Protein AF-A0A354UAR1-F1 (afdb_monomer)

Mean predicted aligned error: 8.11 Å

pLDDT: mean 83.31, std 15.24, range [33.94, 97.12]

Secondary structure (DSSP, 8-state):
-HHHHHHHHHTT-S-HHHHHHHHHHHH-TTS-HHHHHHHHHHHHHHH-TT--SHHHHHHHHHHH-EEE---GGG--GGGTSHHHHHHH-EEEHHHHHHHHHHHHHHTT---EEEEETTEEEEEETTEEEETTTTTEEEE-S-TTPPBPPHHHHHHHHHHHHHHHHHHTT-HHHHHHHHHHHTTT-S--TTSPTTTT--------

Foldseek 3Di:
DLLVLLVCLVVVVDDLVRLLLVLLCLVVVVDDSVVLVVLLVVLLVVLPPPPPDLVSLLLSLLVQAQEDCDDLLPDACLQQRSSSCSVVRYHYQLNSQSSSQVSCVVNVRHWFWFADPNGIWTDDPQWTFGSNVSRDTDGNPDPPTDTDDSSNSSLVSLVSQCSNCVSVVPLSSVLSSVCSNCSVPPAPCVRDPPSRDDPPDDDD

Solvent-accessible surface area (backbone atoms only — not comparable to full-atom values): 11598 Å² total; per-residue (Å²): 106,62,68,59,48,18,56,30,57,78,65,67,72,55,54,61,67,60,45,49,55,54,54,29,44,65,74,44,67,89,60,51,74,64,59,49,50,50,52,51,51,50,53,57,58,69,63,46,90,74,44,80,45,72,68,50,39,47,53,55,47,54,77,55,37,52,46,39,84,68,57,83,91,79,54,54,52,55,34,64,26,56,59,46,24,72,72,73,19,36,27,29,28,55,49,48,39,51,53,49,26,56,53,18,51,75,62,76,46,69,45,43,42,31,72,55,99,90,41,40,23,32,38,48,97,61,33,30,30,30,49,74,59,75,49,41,80,42,76,55,91,54,94,80,63,65,69,60,47,63,61,58,51,51,50,48,53,51,52,51,47,33,49,30,20,58,78,64,71,34,63,70,41,34,52,53,46,48,41,27,78,50,58,66,61,89,64,58,63,83,42,64,85,83,72,23,68,80,90,79,84,83,90,130

Radius of gyration: 18.48 Å; Cα contacts (8 Å, |Δi|>4): 263; chains: 1; bounding box: 43×32×67 Å

Nearest PDB structures (foldseek):
  3u88-assembly1_A  TM=5.662E-01  e=1.567E-01  Homo sapiens
  3u84-assembly3_B-2  TM=6.189E-01  e=3.117E-01  Homo sapiens
  8ig0-assembly1_B  TM=5.781E-01  e=3.985E-01  Homo sapiens
  3kd4-assembly1_A  TM=4.290E-01  e=3.117E-01  Parabacteroides distasonis ATCC 8503

Structure (mmCIF, N/CA/C/O backbone):
data_AF-A0A354UAR1-F1
#
_entry.id   AF-A0A354UAR1-F1
#
loop_
_atom_site.group_PDB
_atom_site.id
_atom_site.type_symbol
_atom_site.label_atom_id
_atom_site.label_alt_id
_atom_site.label_comp_id
_atom_site.label_asym_id
_atom_site.label_entity_id
_atom_site.label_seq_id
_atom_site.pdbx_PDB_ins_code
_atom_site.Cartn_x
_atom_site.Cartn_y
_atom_site.Cartn_z
_atom_site.occupancy
_atom_site.B_iso_or_equiv
_atom_site.auth_seq_id
_atom_site.auth_comp_id
_atom_site.auth_asym_id
_atom_site.auth_atom_id
_atom_site.pdbx_PDB_model_num
ATOM 1 N N . ASN A 1 1 ? 16.580 -7.395 -10.015 1.00 59.06 1 ASN A N 1
ATOM 2 C CA . ASN A 1 1 ? 15.363 -6.633 -9.664 1.00 59.06 1 ASN A CA 1
ATOM 3 C C . ASN A 1 1 ? 14.063 -7.276 -10.146 1.00 59.06 1 ASN A C 1
ATOM 5 O O . ASN A 1 1 ? 13.565 -8.100 -9.401 1.00 59.06 1 ASN A O 1
ATOM 9 N N . ARG A 1 2 ? 13.540 -7.041 -11.363 1.00 62.34 2 ARG A N 1
ATOM 10 C CA . ARG A 1 2 ? 12.220 -7.580 -11.819 1.00 62.34 2 ARG A CA 1
ATOM 11 C C . ARG A 1 2 ? 12.047 -9.106 -11.693 1.00 62.34 2 ARG A C 1
ATOM 13 O O . ARG A 1 2 ? 11.059 -9.573 -11.149 1.00 62.34 2 ARG A O 1
ATOM 20 N N . ARG A 1 3 ? 13.049 -9.881 -12.128 1.00 56.06 3 ARG A N 1
ATOM 21 C CA . ARG A 1 3 ? 13.058 -11.355 -12.023 1.00 56.06 3 ARG A CA 1
ATOM 22 C C . ARG A 1 3 ? 13.028 -11.853 -10.573 1.00 56.06 3 ARG A C 1
ATOM 24 O O . ARG A 1 3 ? 12.296 -12.776 -10.261 1.00 56.06 3 ARG A O 1
ATOM 31 N N . GLN A 1 4 ? 13.797 -11.208 -9.699 1.00 59.88 4 GLN A N 1
ATOM 32 C CA . GLN A 1 4 ? 13.846 -11.542 -8.274 1.00 59.88 4 GLN A CA 1
ATOM 33 C C . GLN A 1 4 ? 12.555 -11.143 -7.550 1.00 59.88 4 GLN A C 1
ATOM 35 O O . GLN A 1 4 ? 12.215 -11.776 -6.564 1.00 59.88 4 GLN A O 1
ATOM 40 N N . LEU A 1 5 ? 11.846 -10.103 -8.011 1.00 65.69 5 LEU A N 1
ATOM 41 C CA . LEU A 1 5 ? 10.525 -9.752 -7.486 1.00 65.69 5 LEU A CA 1
ATOM 42 C C . LEU A 1 5 ? 9.479 -10.791 -7.908 1.00 65.69 5 LEU A C 1
ATOM 44 O O . LEU A 1 5 ? 8.791 -11.303 -7.039 1.00 65.69 5 LEU A O 1
ATOM 48 N N . GLY A 1 6 ? 9.419 -11.161 -9.193 1.00 60.19 6 GLY A N 1
ATOM 49 C CA . GLY A 1 6 ? 8.506 -12.209 -9.667 1.00 60.19 6 GLY A CA 1
ATOM 50 C C . GLY A 1 6 ? 8.731 -13.554 -8.966 1.00 60.19 6 GLY A C 1
ATOM 51 O O . GLY A 1 6 ? 7.791 -14.144 -8.450 1.00 60.19 6 GLY A O 1
ATOM 52 N N . GLU A 1 7 ? 9.986 -14.004 -8.857 1.00 61.78 7 GLU A N 1
ATOM 53 C CA . GLU A 1 7 ? 10.326 -15.251 -8.152 1.00 61.78 7 GLU A CA 1
ATOM 54 C C . GLU A 1 7 ? 10.006 -15.181 -6.643 1.00 61.78 7 GLU A C 1
ATOM 56 O O . GLU A 1 7 ? 9.579 -16.175 -6.063 1.00 61.78 7 GLU A O 1
ATOM 61 N N . ALA A 1 8 ? 10.184 -14.023 -5.997 1.00 63.50 8 ALA A N 1
ATOM 62 C CA . ALA A 1 8 ? 9.915 -13.869 -4.566 1.00 63.50 8 ALA A CA 1
ATOM 63 C C . ALA A 1 8 ? 8.423 -13.655 -4.238 1.00 63.50 8 ALA A C 1
ATOM 65 O O . ALA A 1 8 ? 8.002 -13.983 -3.128 1.00 63.50 8 ALA A O 1
ATOM 66 N N . LEU A 1 9 ? 7.628 -13.160 -5.197 1.00 64.06 9 LEU A N 1
ATOM 67 C CA . LEU A 1 9 ? 6.164 -13.145 -5.124 1.00 64.06 9 LEU A CA 1
ATOM 68 C C . LEU A 1 9 ? 5.601 -14.575 -5.186 1.00 64.06 9 LEU A C 1
ATOM 70 O O . LEU A 1 9 ? 4.836 -14.935 -4.299 1.00 64.06 9 LEU A O 1
ATOM 74 N N . GLU A 1 10 ? 6.048 -15.423 -6.130 1.00 63.19 10 GLU A N 1
ATOM 75 C CA . GLU A 1 10 ? 5.603 -16.836 -6.203 1.00 63.19 10 GLU A CA 1
ATOM 76 C C . GLU A 1 10 ? 5.984 -17.647 -4.957 1.00 63.19 10 GLU A C 1
ATOM 78 O O . GLU A 1 10 ? 5.273 -18.570 -4.566 1.00 63.19 10 GLU A O 1
ATOM 83 N N . ARG A 1 11 ? 7.136 -17.349 -4.347 1.00 64.31 11 ARG A N 1
ATOM 84 C CA . ARG A 1 11 ? 7.647 -18.108 -3.194 1.00 64.31 11 ARG A CA 1
ATOM 85 C C . ARG A 1 11 ? 7.143 -17.601 -1.846 1.00 64.31 11 ARG A C 1
ATOM 87 O O . ARG A 1 11 ? 7.483 -18.194 -0.826 1.00 64.31 11 ARG A O 1
ATOM 94 N N . ASN A 1 12 ? 6.347 -16.530 -1.833 1.00 63.09 12 ASN A N 1
ATOM 95 C CA . ASN A 1 12 ? 5.840 -15.893 -0.615 1.00 63.09 12 ASN A CA 1
ATOM 96 C C . ASN A 1 12 ? 6.968 -15.476 0.360 1.00 63.09 12 ASN A C 1
ATOM 98 O O . ASN A 1 12 ? 6.825 -15.510 1.581 1.00 63.09 12 ASN A O 1
ATOM 102 N N . GLU A 1 13 ? 8.127 -15.106 -0.193 1.00 73.31 13 GLU A N 1
ATOM 103 C CA . GLU A 1 13 ? 9.350 -14.796 0.565 1.00 73.31 13 GLU A CA 1
ATOM 104 C C . GLU A 1 13 ? 9.443 -13.309 0.953 1.00 73.31 13 GLU A C 1
ATOM 106 O O . GLU A 1 13 ? 10.358 -12.901 1.670 1.00 73.31 13 GLU A O 1
ATOM 111 N N . LEU A 1 14 ? 8.514 -12.476 0.473 1.00 78.38 14 LEU A N 1
ATOM 112 C CA . LEU A 1 14 ? 8.522 -11.033 0.700 1.00 78.38 14 LEU A CA 1
ATOM 113 C C . LEU A 1 14 ? 7.584 -10.636 1.835 1.00 78.38 14 LEU A C 1
ATOM 115 O O . LEU A 1 14 ? 6.415 -11.017 1.870 1.00 78.38 14 LEU A O 1
ATOM 119 N N . SER A 1 15 ? 8.080 -9.774 2.724 1.00 89.75 15 SER A N 1
ATOM 120 C CA . SER A 1 15 ? 7.194 -9.014 3.600 1.00 89.75 15 SER A CA 1
ATOM 121 C C . SER A 1 15 ? 6.336 -8.064 2.764 1.00 89.75 15 SER A C 1
ATOM 123 O O . SER A 1 15 ? 6.759 -7.596 1.702 1.00 89.75 15 SER A O 1
ATOM 125 N N . LEU A 1 16 ? 5.141 -7.743 3.264 1.00 93.00 16 LEU A N 1
ATOM 126 C CA . LEU A 1 16 ? 4.211 -6.848 2.576 1.00 93.00 16 LEU A CA 1
ATOM 127 C C . LEU A 1 16 ? 4.877 -5.506 2.228 1.00 93.00 16 LEU A C 1
ATOM 129 O O . LEU A 1 16 ? 4.815 -5.079 1.080 1.00 93.00 16 LEU A O 1
ATOM 133 N N . LEU A 1 17 ? 5.597 -4.887 3.172 1.00 94.62 17 LEU A N 1
ATOM 134 C CA . LEU A 1 17 ? 6.309 -3.627 2.928 1.00 94.62 17 LEU A CA 1
ATOM 135 C C . LEU A 1 17 ? 7.369 -3.752 1.824 1.00 94.62 17 LEU A C 1
ATOM 137 O O . LEU A 1 17 ? 7.412 -2.918 0.926 1.00 94.62 17 LEU A O 1
ATOM 141 N N . GLU A 1 18 ? 8.215 -4.785 1.862 1.00 92.94 18 GLU A N 1
ATOM 142 C CA . GLU A 1 18 ? 9.260 -4.964 0.846 1.00 92.94 18 GLU A CA 1
ATOM 143 C C . GLU A 1 18 ? 8.655 -5.223 -0.543 1.00 92.94 18 GLU A C 1
ATOM 145 O O . GLU A 1 18 ? 9.166 -4.712 -1.539 1.00 92.94 18 GLU A O 1
ATOM 150 N N . GLY A 1 19 ? 7.547 -5.966 -0.620 1.00 92.00 19 GLY A N 1
ATOM 151 C CA . GLY A 1 19 ? 6.808 -6.160 -1.866 1.00 92.00 19 GLY A CA 1
ATOM 152 C C . GLY A 1 19 ? 6.275 -4.843 -2.439 1.00 92.00 19 GLY A C 1
ATOM 153 O O . GLY A 1 19 ? 6.510 -4.553 -3.611 1.00 92.00 19 GLY A O 1
ATOM 154 N N . ILE A 1 20 ? 5.643 -4.009 -1.607 1.00 94.88 20 ILE A N 1
ATOM 155 C CA . ILE A 1 20 ? 5.127 -2.691 -2.012 1.00 94.88 20 ILE A CA 1
ATOM 156 C C . ILE A 1 20 ? 6.256 -1.760 -2.473 1.00 94.88 20 ILE A C 1
ATOM 158 O O . ILE A 1 20 ? 6.140 -1.140 -3.530 1.00 94.88 20 ILE A O 1
ATOM 162 N N . LEU A 1 21 ? 7.376 -1.703 -1.741 1.00 93.94 21 LEU A N 1
ATOM 163 C CA . LEU A 1 21 ? 8.548 -0.911 -2.133 1.00 93.94 21 LEU A CA 1
ATOM 164 C C . LEU A 1 21 ? 9.082 -1.338 -3.503 1.00 93.94 21 LEU A C 1
ATOM 166 O O . LEU A 1 21 ? 9.406 -0.503 -4.340 1.00 93.94 21 LEU A O 1
ATOM 170 N N . ARG A 1 22 ? 9.167 -2.644 -3.768 1.00 91.12 22 ARG A N 1
ATOM 171 C CA . ARG A 1 22 ? 9.642 -3.135 -5.066 1.00 91.12 22 ARG A CA 1
ATOM 172 C C . ARG A 1 22 ? 8.664 -2.848 -6.198 1.00 91.12 22 ARG A C 1
ATOM 174 O O . ARG A 1 22 ? 9.123 -2.571 -7.301 1.00 91.12 22 ARG A O 1
ATOM 181 N N . LEU A 1 23 ? 7.357 -2.914 -5.939 1.00 92.44 23 LEU A N 1
ATOM 182 C CA . LEU A 1 23 ? 6.325 -2.564 -6.919 1.00 92.44 23 LEU A CA 1
ATOM 183 C C . LEU A 1 23 ? 6.365 -1.070 -7.266 1.00 92.44 23 LEU A C 1
ATOM 185 O O . LEU A 1 23 ? 6.314 -0.739 -8.447 1.00 92.44 23 LEU A O 1
ATOM 189 N N . HIS A 1 24 ? 6.574 -0.191 -6.278 1.00 93.88 24 HIS A N 1
ATOM 190 C CA . HIS A 1 24 ? 6.821 1.243 -6.500 1.00 93.88 24 HIS A CA 1
ATOM 191 C C . HIS A 1 24 ? 7.976 1.467 -7.481 1.00 93.88 24 HIS A C 1
ATOM 193 O O . HIS A 1 24 ? 7.826 2.169 -8.476 1.00 93.88 24 HIS A O 1
ATOM 199 N N . LEU A 1 25 ? 9.103 0.786 -7.264 1.00 91.56 25 LEU A N 1
ATOM 200 C CA . LEU A 1 25 ? 10.304 0.912 -8.099 1.00 91.56 25 LEU A CA 1
ATOM 201 C C . LEU A 1 25 ? 10.163 0.310 -9.509 1.00 91.56 25 LEU A C 1
ATOM 203 O O . LEU A 1 25 ? 11.047 0.501 -10.344 1.00 91.56 25 LEU A O 1
ATOM 207 N N . LEU A 1 26 ? 9.092 -0.443 -9.797 1.00 88.69 26 LEU A N 1
ATOM 208 C CA . LEU A 1 26 ? 8.779 -0.837 -11.177 1.00 88.69 26 LEU A CA 1
ATOM 209 C C . LEU A 1 26 ? 8.162 0.315 -11.977 1.00 88.69 26 LEU A C 1
ATOM 211 O O . LEU A 1 26 ? 8.287 0.313 -13.203 1.00 88.69 26 LEU A O 1
ATOM 215 N N . TRP A 1 27 ? 7.493 1.251 -11.297 1.00 90.06 27 TRP A N 1
ATOM 216 C CA . TRP A 1 27 ? 6.849 2.414 -11.902 1.00 90.06 27 TRP A CA 1
ATOM 217 C C . TRP A 1 27 ? 7.736 3.663 -11.839 1.00 90.06 27 TRP A C 1
ATOM 219 O O . TRP A 1 27 ? 7.915 4.337 -12.847 1.00 90.06 27 TRP A O 1
ATOM 229 N N . PHE A 1 28 ? 8.336 3.944 -10.682 1.00 88.00 28 PHE A N 1
ATOM 230 C CA . PHE A 1 28 ? 9.265 5.056 -10.470 1.00 88.00 28 PHE A CA 1
ATOM 231 C C . PHE A 1 28 ? 10.699 4.531 -10.408 1.00 88.00 28 PHE A C 1
ATOM 233 O O . PHE A 1 28 ? 11.259 4.282 -9.344 1.00 88.00 28 PHE A O 1
ATOM 240 N N . ASP A 1 29 ? 11.296 4.311 -11.578 1.00 82.31 29 ASP A N 1
ATOM 241 C CA . ASP A 1 29 ? 12.611 3.672 -11.706 1.00 82.31 29 ASP A CA 1
ATOM 242 C C . ASP A 1 29 ? 13.810 4.606 -11.472 1.00 82.31 29 ASP A C 1
ATOM 244 O O . ASP A 1 29 ? 14.949 4.134 -11.419 1.00 82.31 29 ASP A O 1
ATOM 248 N N . ASN A 1 30 ? 13.554 5.906 -11.308 1.00 87.62 30 ASN A N 1
ATOM 249 C CA . ASN A 1 30 ? 14.544 6.888 -10.862 1.00 87.62 30 ASN A CA 1
ATOM 250 C C . ASN A 1 30 ? 14.679 6.943 -9.334 1.00 87.62 30 ASN A C 1
ATOM 252 O O . ASN A 1 30 ? 15.700 7.425 -8.847 1.00 87.62 30 ASN A O 1
ATOM 256 N N . ASP A 1 31 ? 13.686 6.441 -8.600 1.00 91.50 31 ASP A N 1
ATOM 257 C CA . ASP A 1 31 ? 13.724 6.397 -7.143 1.00 91.50 31 ASP A CA 1
ATOM 258 C C . ASP A 1 31 ? 14.608 5.245 -6.669 1.00 91.50 31 ASP A C 1
ATOM 260 O O . ASP A 1 31 ? 14.824 4.237 -7.355 1.00 91.50 31 ASP A O 1
ATOM 264 N N . THR A 1 32 ? 15.092 5.348 -5.437 1.00 91.75 32 THR A N 1
ATOM 265 C CA . THR A 1 32 ? 15.820 4.268 -4.782 1.00 91.75 32 THR A CA 1
ATOM 266 C C . THR A 1 32 ? 15.007 3.646 -3.656 1.00 91.75 32 THR A C 1
ATOM 268 O O . THR A 1 32 ? 14.242 4.290 -2.940 1.00 91.75 32 THR A O 1
ATOM 271 N N . ARG A 1 33 ? 15.243 2.351 -3.413 1.00 92.56 33 ARG A N 1
ATOM 272 C CA . ARG A 1 33 ? 14.651 1.644 -2.266 1.00 92.56 33 ARG A CA 1
ATOM 273 C C . ARG A 1 33 ? 14.971 2.336 -0.937 1.00 92.56 33 ARG A C 1
ATOM 275 O O . ARG A 1 33 ? 14.151 2.276 -0.025 1.00 92.56 33 ARG A O 1
ATOM 282 N N . GLY A 1 34 ? 16.160 2.935 -0.823 1.00 92.00 34 GLY A N 1
ATOM 283 C CA . GLY A 1 34 ? 16.602 3.672 0.363 1.00 92.00 34 GLY A CA 1
ATOM 284 C C . GLY A 1 34 ? 15.729 4.892 0.626 1.00 92.00 34 GLY A C 1
ATOM 285 O O . GLY A 1 34 ? 15.136 4.972 1.695 1.00 92.00 34 GLY A O 1
ATOM 286 N N . GLU A 1 35 ? 15.559 5.755 -0.377 1.00 94.12 35 GLU A N 1
ATOM 287 C CA . GLU A 1 35 ? 14.743 6.973 -0.271 1.00 94.12 35 GLU A CA 1
ATOM 288 C C . GLU A 1 35 ? 13.311 6.665 0.171 1.00 94.12 35 GLU A C 1
ATOM 290 O O . GLU A 1 35 ? 12.837 7.224 1.157 1.00 94.12 35 GLU A O 1
ATOM 295 N N . ILE A 1 36 ? 12.643 5.705 -0.474 1.00 96.00 36 ILE A N 1
ATOM 296 C CA . ILE A 1 36 ? 11.256 5.365 -0.123 1.00 96.00 36 ILE A CA 1
ATOM 297 C C . ILE A 1 36 ? 11.168 4.692 1.259 1.00 96.00 36 ILE A C 1
ATOM 299 O O . ILE A 1 36 ? 10.206 4.891 2.003 1.00 96.00 36 ILE A O 1
ATOM 303 N N . SER A 1 37 ? 12.190 3.923 1.654 1.00 94.94 37 SER A N 1
ATOM 304 C CA . SER A 1 37 ? 12.260 3.364 3.014 1.00 94.94 37 SER A CA 1
ATOM 305 C C . SER A 1 37 ? 12.407 4.463 4.068 1.00 94.94 37 SER A C 1
ATOM 307 O O . SER A 1 37 ? 11.792 4.379 5.132 1.00 94.94 37 SER A O 1
ATOM 309 N N . ASP A 1 38 ? 13.203 5.491 3.783 1.00 96.38 38 ASP A N 1
ATOM 310 C CA . ASP A 1 38 ? 13.399 6.630 4.677 1.00 96.38 38 ASP A CA 1
ATOM 311 C C . ASP A 1 38 ? 12.123 7.471 4.781 1.00 96.38 38 ASP A C 1
ATOM 313 O O . ASP A 1 38 ? 11.721 7.809 5.896 1.00 96.38 38 ASP A O 1
ATOM 317 N N . GLN A 1 39 ? 11.416 7.698 3.666 1.00 95.50 39 GLN A N 1
ATOM 318 C CA . GLN A 1 39 ? 10.088 8.324 3.667 1.00 95.50 39 GLN A CA 1
ATOM 319 C C . GLN A 1 39 ? 9.096 7.550 4.545 1.00 95.50 39 GLN A C 1
ATOM 321 O O . GLN A 1 39 ? 8.398 8.144 5.372 1.00 95.50 39 GLN A O 1
ATOM 326 N N . TRP A 1 40 ? 9.058 6.218 4.424 1.00 96.44 40 TRP A N 1
ATOM 327 C CA . TRP A 1 40 ? 8.209 5.366 5.260 1.00 96.44 40 TRP A CA 1
ATOM 328 C C . TRP A 1 40 ? 8.552 5.492 6.752 1.00 96.44 40 TRP A C 1
ATOM 330 O O . TRP A 1 40 ? 7.666 5.662 7.594 1.00 96.44 40 TRP A O 1
ATOM 340 N N . ASN A 1 41 ? 9.840 5.460 7.094 1.00 95.25 41 ASN A N 1
ATOM 341 C CA . ASN A 1 41 ? 10.297 5.598 8.476 1.00 95.25 41 ASN A CA 1
ATOM 342 C C . ASN A 1 41 ? 9.991 6.989 9.050 1.00 95.25 41 ASN A C 1
ATOM 344 O O . ASN A 1 41 ? 9.554 7.103 10.198 1.00 95.25 41 ASN A O 1
ATOM 348 N N . GLU A 1 42 ? 10.176 8.049 8.263 1.00 94.88 42 GLU A N 1
ATOM 349 C CA . GLU A 1 42 ? 9.832 9.413 8.656 1.00 94.88 42 GLU A CA 1
ATOM 350 C C . GLU A 1 42 ? 8.319 9.566 8.859 1.00 94.88 42 GLU A C 1
ATOM 352 O O . GLU A 1 42 ? 7.872 10.179 9.834 1.00 94.88 42 GLU A O 1
ATOM 357 N N . PHE A 1 43 ? 7.516 8.962 7.983 1.00 93.94 43 PHE A N 1
ATOM 358 C CA . PHE A 1 43 ? 6.066 8.902 8.122 1.00 93.94 43 PHE A CA 1
ATOM 359 C C . PHE A 1 43 ? 5.649 8.247 9.451 1.00 93.94 43 PHE A C 1
ATOM 361 O O . PHE A 1 43 ? 4.871 8.843 10.207 1.00 93.94 43 PHE A O 1
ATOM 368 N N . LEU A 1 44 ? 6.210 7.078 9.784 1.00 93.38 44 LEU A N 1
ATOM 369 C CA . LEU A 1 44 ? 5.952 6.394 11.056 1.00 93.38 44 LEU A CA 1
ATOM 370 C C . LEU A 1 44 ? 6.387 7.241 12.261 1.00 93.38 44 LEU A C 1
ATOM 372 O O . LEU A 1 44 ? 5.630 7.386 13.225 1.00 93.38 44 LEU A O 1
ATOM 376 N N . ALA A 1 45 ? 7.564 7.868 12.190 1.00 91.50 45 ALA A N 1
ATOM 377 C CA . ALA A 1 45 ? 8.066 8.748 13.242 1.00 91.50 45 ALA A CA 1
ATOM 378 C C . ALA A 1 45 ? 7.141 9.958 13.473 1.00 91.50 45 ALA A C 1
ATOM 380 O O . ALA A 1 45 ? 6.854 10.310 14.622 1.00 91.50 45 ALA A O 1
ATOM 381 N N . LYS A 1 46 ? 6.611 10.557 12.396 1.00 89.50 46 LYS A N 1
ATOM 382 C CA . LYS A 1 46 ? 5.669 11.690 12.442 1.00 89.50 46 LYS A CA 1
ATOM 383 C C . LYS A 1 46 ? 4.303 11.322 13.022 1.00 89.50 46 LYS A C 1
ATOM 385 O O . LYS A 1 46 ? 3.655 12.195 13.596 1.00 89.50 46 LYS A O 1
ATOM 390 N N . MET A 1 47 ? 3.846 10.071 12.902 1.00 85.62 47 MET A N 1
ATOM 391 C CA . MET A 1 47 ? 2.607 9.631 13.569 1.00 85.62 47 MET A CA 1
ATOM 392 C C . MET A 1 47 ? 2.728 9.656 15.103 1.00 85.62 47 MET A C 1
ATOM 394 O O . MET A 1 47 ? 1.723 9.792 15.808 1.00 85.62 47 MET A O 1
ATOM 398 N N . GLY A 1 48 ? 3.960 9.623 15.618 1.00 71.06 48 GLY A N 1
ATOM 399 C CA . GLY A 1 48 ? 4.283 9.839 17.022 1.00 71.06 48 GLY A CA 1
ATOM 400 C C . GLY A 1 48 ? 3.830 8.709 17.952 1.00 71.06 48 GLY A C 1
ATOM 401 O O . GLY A 1 48 ? 3.072 7.810 17.597 1.00 71.06 48 GLY A O 1
ATOM 402 N N . LYS A 1 49 ? 4.261 8.781 19.217 1.00 68.88 49 LYS A N 1
ATOM 403 C CA . LYS A 1 49 ? 3.954 7.773 20.256 1.00 68.88 49 LYS A CA 1
ATOM 404 C C . LYS A 1 49 ? 2.487 7.766 20.725 1.00 68.88 49 LYS A C 1
ATOM 406 O O . LYS A 1 49 ? 2.119 6.961 21.573 1.00 68.88 49 LYS A O 1
ATOM 411 N N . ASN A 1 50 ? 1.648 8.660 20.199 1.00 68.88 50 ASN A N 1
ATOM 412 C CA . ASN A 1 50 ? 0.259 8.837 20.636 1.00 68.88 50 ASN A CA 1
ATOM 413 C C . ASN A 1 50 ? -0.734 7.874 19.960 1.00 68.88 50 ASN A C 1
ATOM 415 O O . ASN A 1 50 ? -1.921 7.880 20.304 1.00 68.88 50 ASN A O 1
ATOM 419 N N . CYS A 1 51 ? -0.267 7.025 19.041 1.00 82.50 51 CYS A N 1
ATOM 420 C CA . CYS A 1 51 ? -1.031 5.910 18.487 1.00 82.50 51 CYS A CA 1
ATOM 421 C C . CYS A 1 51 ? -1.123 4.779 19.522 1.00 82.50 51 CYS A C 1
ATOM 423 O O . CYS A 1 51 ? -0.456 3.762 19.398 1.00 82.50 51 CYS A O 1
ATOM 425 N N . THR A 1 52 ? -1.908 4.984 20.585 1.00 85.25 52 THR A N 1
ATOM 426 C CA . THR A 1 52 ? -2.076 4.016 21.689 1.00 85.25 52 THR A CA 1
ATOM 427 C C . THR A 1 52 ? -3.307 3.127 21.543 1.00 85.25 52 THR A C 1
ATOM 429 O O . THR A 1 52 ? -3.454 2.156 22.278 1.00 85.25 52 THR A O 1
ATOM 432 N N . THR A 1 53 ? -4.208 3.453 20.615 1.00 90.25 53 THR A N 1
ATOM 433 C CA . THR A 1 53 ? -5.400 2.654 20.311 1.00 90.25 53 THR A CA 1
ATOM 434 C C . THR A 1 53 ? -5.608 2.560 18.799 1.00 90.25 53 THR A C 1
ATOM 436 O O . THR A 1 53 ? -5.209 3.493 18.090 1.00 90.25 53 THR A O 1
ATOM 439 N N . PRO A 1 54 ? -6.288 1.504 18.302 1.00 90.88 54 PRO A N 1
ATOM 440 C CA . PRO A 1 54 ? -6.612 1.359 16.882 1.00 90.88 54 PRO A CA 1
ATOM 441 C C . PRO A 1 54 ? -7.278 2.615 16.323 1.00 90.88 54 PRO A C 1
ATOM 443 O O . PRO A 1 54 ? -6.816 3.189 15.345 1.00 90.88 54 PRO A O 1
ATOM 446 N N . ARG A 1 55 ? -8.285 3.140 17.028 1.00 90.75 55 ARG A N 1
ATOM 447 C CA . ARG A 1 55 ? -8.995 4.350 16.609 1.00 90.75 55 ARG A CA 1
ATOM 448 C C . ARG A 1 55 ? -8.087 5.578 16.512 1.00 90.75 55 ARG A C 1
ATOM 450 O O . ARG A 1 55 ? -8.218 6.349 15.568 1.00 90.75 55 ARG A O 1
ATOM 457 N N . ARG A 1 56 ? -7.154 5.773 17.452 1.00 91.25 56 ARG A N 1
ATOM 458 C CA . ARG A 1 56 ? -6.205 6.902 17.397 1.00 91.25 56 ARG A CA 1
ATOM 459 C C . ARG A 1 56 ? -5.257 6.789 16.211 1.00 91.25 56 ARG A C 1
ATOM 461 O O . ARG A 1 56 ? -5.009 7.803 15.567 1.00 91.25 56 ARG A O 1
ATOM 468 N N . LEU A 1 57 ? -4.766 5.584 15.925 1.00 93.12 57 LEU A N 1
ATOM 469 C CA . LEU A 1 57 ? -3.933 5.314 14.756 1.00 93.12 57 LEU A CA 1
ATOM 470 C C . LEU A 1 57 ? -4.695 5.652 13.469 1.00 93.12 57 LEU A C 1
ATOM 472 O O . LEU A 1 57 ? -4.217 6.444 12.664 1.00 93.12 57 LEU A O 1
ATOM 476 N N . LEU A 1 58 ? -5.920 5.146 13.324 1.00 93.69 58 LEU A N 1
ATOM 477 C CA . LEU A 1 58 ? -6.741 5.394 12.138 1.00 93.69 58 LEU A CA 1
ATOM 478 C C . LEU A 1 58 ? -7.114 6.878 11.972 1.00 93.69 58 LEU A C 1
ATOM 480 O O . LEU A 1 58 ? -7.111 7.388 10.858 1.00 93.69 58 LEU A O 1
ATOM 484 N N . ILE A 1 59 ? -7.341 7.616 13.065 1.00 91.19 59 ILE A N 1
ATOM 485 C CA . ILE A 1 59 ? -7.541 9.077 13.015 1.00 91.19 59 ILE A CA 1
ATOM 486 C C . ILE A 1 59 ? -6.270 9.806 12.546 1.00 91.19 59 ILE A C 1
ATOM 488 O O . ILE A 1 59 ? -6.369 10.805 11.836 1.00 91.19 59 ILE A O 1
ATOM 492 N N . GLN A 1 60 ? -5.074 9.354 12.938 1.00 91.38 60 GLN A N 1
ATOM 493 C CA . GLN A 1 60 ? -3.826 9.943 12.432 1.00 91.38 60 GLN A CA 1
ATOM 494 C C . GLN A 1 60 ? -3.653 9.679 10.936 1.00 91.38 60 GLN A C 1
ATOM 496 O O . GLN A 1 60 ? -3.276 10.593 10.205 1.00 91.38 60 GLN A O 1
ATOM 501 N N . LEU A 1 61 ? -3.995 8.473 10.478 1.00 92.06 61 LEU A N 1
ATOM 502 C CA . LEU A 1 61 ? -4.009 8.145 9.054 1.00 92.06 61 LEU A CA 1
ATOM 503 C C . LEU A 1 61 ? -5.018 9.002 8.294 1.00 92.06 61 LEU A C 1
ATOM 505 O O . LEU A 1 61 ? -4.655 9.583 7.283 1.00 92.06 61 LEU A O 1
ATOM 509 N N . GLN A 1 62 ? -6.234 9.179 8.816 1.00 90.94 62 GLN A N 1
ATOM 510 C CA . GLN A 1 62 ? -7.256 10.045 8.217 1.00 90.94 62 GLN A CA 1
ATOM 511 C C . GLN A 1 62 ? -6.774 11.486 7.999 1.00 90.94 62 GLN A C 1
ATOM 513 O O . GLN A 1 62 ? -7.152 12.135 7.034 1.00 90.94 62 GLN A O 1
ATOM 518 N N . LYS A 1 63 ? -5.959 12.017 8.917 1.00 90.31 63 LYS A N 1
ATOM 519 C CA . LYS A 1 63 ? -5.414 13.378 8.797 1.00 90.31 63 LYS A CA 1
ATOM 520 C C . LYS A 1 63 ? -4.326 13.497 7.735 1.00 90.31 63 LYS A C 1
ATOM 522 O O . LYS A 1 63 ? -4.024 14.612 7.324 1.00 90.31 63 LYS A O 1
ATOM 527 N N . LYS A 1 64 ? -3.691 12.382 7.375 1.00 89.62 64 LYS A N 1
ATOM 528 C CA . LYS A 1 64 ? -2.573 12.327 6.428 1.00 89.62 64 LYS A CA 1
ATOM 529 C C . LYS A 1 64 ? -2.999 11.870 5.042 1.00 89.62 64 LYS A C 1
ATOM 531 O O . LYS A 1 64 ? -2.403 12.319 4.075 1.00 89.62 64 LYS A O 1
ATOM 536 N N . PHE A 1 65 ? -4.002 11.003 4.965 1.00 89.50 65 PHE A N 1
ATOM 537 C CA . PHE A 1 65 ? -4.436 10.373 3.731 1.00 89.50 65 PHE A CA 1
ATOM 538 C C . PHE A 1 65 ? -5.911 10.634 3.473 1.00 89.50 65 PHE A C 1
ATOM 540 O O . PHE A 1 65 ? -6.769 10.366 4.317 1.00 89.50 65 PHE A O 1
ATOM 547 N N . SER A 1 66 ? -6.193 11.106 2.267 1.00 86.88 66 SER A N 1
ATOM 548 C CA . SER A 1 66 ? -7.515 11.079 1.666 1.00 86.88 66 SER A CA 1
ATOM 549 C C . SER A 1 66 ? -7.645 9.789 0.864 1.00 86.88 66 SER A C 1
ATOM 551 O O . SER A 1 66 ? -6.856 9.536 -0.046 1.00 86.88 66 SER A O 1
ATOM 553 N N . CYS A 1 67 ? -8.628 8.967 1.222 1.00 81.25 67 CYS A N 1
ATOM 554 C CA . CYS A 1 67 ? -8.890 7.702 0.547 1.00 81.25 67 CYS A CA 1
ATOM 555 C C . CYS A 1 67 ? -10.056 7.881 -0.421 1.00 81.25 67 CYS A C 1
ATOM 557 O O . CYS A 1 67 ? -11.116 8.377 -0.031 1.00 81.25 67 CYS A O 1
ATOM 559 N N . SER A 1 68 ? -9.860 7.474 -1.670 1.00 71.31 68 SER A N 1
ATOM 560 C CA . SER A 1 68 ? -10.915 7.486 -2.677 1.00 71.31 68 SER A CA 1
ATOM 561 C C . SER A 1 68 ? -11.498 6.087 -2.855 1.00 71.31 68 SER A C 1
ATOM 563 O O . SER A 1 68 ? -10.718 5.155 -3.097 1.00 71.31 68 SER A O 1
ATOM 565 N N . PRO A 1 69 ? -12.835 5.914 -2.797 1.00 63.97 69 PRO A N 1
ATOM 566 C CA . PRO A 1 69 ? -13.482 4.718 -3.320 1.00 63.97 69 PRO A CA 1
ATOM 567 C C . PRO A 1 69 ? -13.301 4.747 -4.841 1.00 63.97 69 PRO A C 1
ATOM 569 O O . PRO A 1 69 ? -14.087 5.338 -5.578 1.00 63.97 69 PRO A O 1
ATOM 572 N N . SER A 1 70 ? -12.177 4.216 -5.308 1.00 57.94 70 SER A N 1
ATOM 573 C CA . SER A 1 70 ? -11.758 4.417 -6.690 1.00 57.94 70 SER A CA 1
ATOM 574 C C . SER A 1 70 ? -12.504 3.433 -7.584 1.00 57.94 70 SER A C 1
ATOM 576 O O . SER A 1 70 ? -12.354 2.219 -7.451 1.00 57.94 70 SER A O 1
ATOM 578 N N . PHE A 1 71 ? -13.298 3.957 -8.518 1.00 56.94 71 PHE A N 1
ATOM 579 C CA . PHE A 1 71 ? -13.684 3.206 -9.708 1.00 56.94 71 PHE A CA 1
ATOM 580 C C . PHE A 1 71 ? -12.449 3.080 -10.609 1.00 56.94 71 PHE A C 1
ATOM 582 O O . PHE A 1 71 ? -11.676 4.027 -10.740 1.00 56.94 71 PHE A O 1
ATOM 589 N N . MET A 1 72 ? -12.248 1.908 -11.220 1.00 57.34 72 MET A N 1
ATOM 590 C CA . MET A 1 72 ? -11.046 1.590 -12.010 1.00 57.34 72 MET A CA 1
ATOM 591 C C . MET A 1 72 ? -10.742 2.585 -13.147 1.00 57.34 72 MET A C 1
ATOM 593 O O . MET A 1 72 ? -9.601 2.640 -13.592 1.00 57.34 72 MET A O 1
ATOM 597 N N . GLU A 1 73 ? -11.733 3.347 -13.618 1.00 58.59 73 GLU A N 1
ATOM 598 C CA . GLU A 1 73 ? -11.621 4.222 -14.795 1.00 58.59 73 GLU A CA 1
ATOM 599 C C . GLU A 1 73 ? -10.799 5.504 -14.554 1.00 58.59 73 GLU A C 1
ATOM 601 O O . GLU A 1 73 ? -10.150 5.967 -15.487 1.00 58.59 73 GLU A O 1
ATOM 606 N N . ASP A 1 74 ? -10.732 6.015 -13.317 1.00 66.31 74 ASP A N 1
ATOM 607 C CA . ASP A 1 74 ? -9.990 7.248 -12.968 1.00 66.31 74 ASP A CA 1
ATOM 608 C C . ASP A 1 74 ? -8.704 6.979 -12.161 1.00 66.31 74 ASP A C 1
ATOM 610 O O . ASP A 1 74 ? -8.059 7.895 -11.640 1.00 66.31 74 ASP A O 1
ATOM 614 N N . MET A 1 75 ? -8.333 5.707 -12.009 1.00 75.31 75 MET A N 1
ATOM 615 C CA . MET A 1 75 ? -7.225 5.308 -11.152 1.00 75.31 75 MET A CA 1
ATOM 616 C C . MET A 1 75 ? -5.873 5.585 -11.819 1.00 75.31 75 MET A C 1
ATOM 618 O O . MET A 1 75 ? -5.576 5.077 -12.904 1.00 75.31 75 MET A O 1
ATOM 622 N N . ASN A 1 76 ? -5.015 6.338 -11.130 1.00 86.00 76 ASN A N 1
ATOM 623 C CA . ASN A 1 76 ? -3.647 6.610 -11.567 1.00 86.00 76 ASN A CA 1
ATOM 624 C C . ASN A 1 76 ? -2.618 5.856 -10.707 1.00 86.00 76 ASN A C 1
ATOM 626 O O . ASN A 1 76 ? -2.919 5.362 -9.621 1.00 86.00 76 ASN A O 1
ATOM 630 N N . ALA A 1 77 ? -1.381 5.767 -11.194 1.00 91.00 77 ALA A N 1
ATOM 631 C CA . ALA A 1 77 ? -0.313 5.112 -10.445 1.00 91.00 77 ALA A CA 1
ATOM 632 C C . ALA A 1 77 ? 0.086 5.883 -9.176 1.00 91.00 77 ALA A C 1
ATOM 634 O O . ALA A 1 77 ? 0.504 5.257 -8.203 1.00 91.00 77 ALA A O 1
ATOM 635 N N . ASP A 1 78 ? -0.098 7.206 -9.146 1.00 91.62 78 ASP A N 1
ATOM 636 C CA . ASP A 1 78 ? 0.238 8.046 -7.988 1.00 91.62 78 ASP A CA 1
ATOM 637 C C . ASP A 1 78 ? -0.612 7.688 -6.7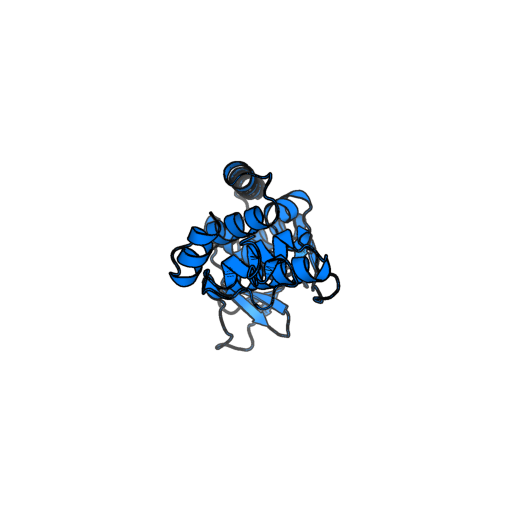52 1.00 91.62 78 ASP A C 1
ATOM 639 O O . ASP A 1 78 ? -0.140 7.776 -5.622 1.00 91.62 78 ASP A O 1
ATOM 643 N N . GLN A 1 79 ? -1.837 7.193 -6.965 1.00 91.62 79 GLN A N 1
ATOM 644 C CA . GLN A 1 79 ? -2.747 6.670 -5.937 1.00 91.62 79 GLN A CA 1
ATOM 645 C C . GLN A 1 79 ? -2.399 5.253 -5.445 1.00 91.62 79 GLN A C 1
ATOM 647 O O . GLN A 1 79 ? -3.070 4.731 -4.543 1.00 91.62 79 GLN A O 1
ATOM 652 N N . ILE A 1 80 ? -1.413 4.595 -6.066 1.00 93.75 80 ILE A N 1
ATOM 653 C CA . ILE A 1 80 ? -1.029 3.202 -5.789 1.00 93.75 80 ILE A CA 1
ATOM 654 C C . ILE A 1 80 ? 0.408 3.108 -5.264 1.00 93.75 80 ILE A C 1
ATOM 656 O O . ILE A 1 80 ? 0.696 2.324 -4.360 1.00 93.75 80 ILE A O 1
ATOM 660 N N . CYS A 1 81 ? 1.323 3.888 -5.828 1.00 95.38 81 CYS A N 1
ATOM 661 C CA . CYS A 1 81 ? 2.733 3.882 -5.471 1.00 95.38 81 CYS A CA 1
ATOM 662 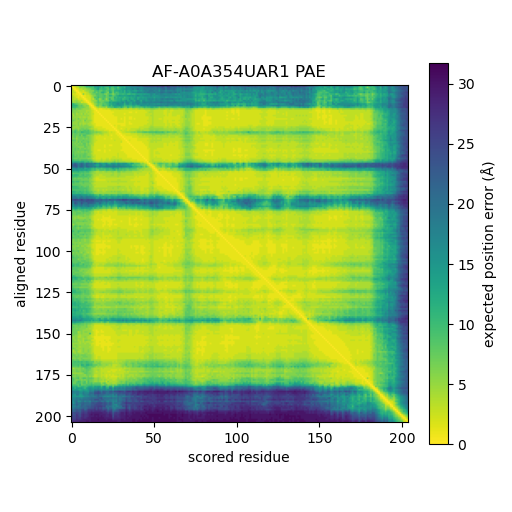C C . CYS A 1 81 ? 2.958 4.486 -4.077 1.00 95.38 81 CYS A C 1
ATOM 664 O O . CYS A 1 81 ? 2.490 5.573 -3.760 1.00 95.38 81 CYS A O 1
ATOM 666 N N . ILE A 1 82 ? 3.676 3.773 -3.205 1.00 95.88 82 ILE A N 1
ATOM 667 C CA . ILE A 1 82 ? 3.786 4.177 -1.796 1.00 95.88 82 ILE A CA 1
ATOM 668 C C . ILE A 1 82 ? 4.509 5.516 -1.615 1.00 95.88 82 ILE A C 1
ATOM 670 O O . ILE A 1 82 ? 4.093 6.287 -0.760 1.00 95.88 82 ILE A O 1
ATOM 674 N N . GLY A 1 83 ? 5.540 5.820 -2.410 1.00 95.12 83 GLY A N 1
ATOM 675 C CA . GLY A 1 83 ? 6.256 7.097 -2.304 1.00 95.12 83 GLY A CA 1
ATOM 676 C C . GLY A 1 83 ? 5.346 8.289 -2.595 1.00 95.12 83 GLY A C 1
ATOM 677 O O . GLY A 1 83 ? 5.215 9.180 -1.761 1.00 95.12 83 GLY A O 1
ATOM 678 N N . THR A 1 84 ? 4.608 8.243 -3.707 1.00 94.94 84 THR A N 1
ATOM 679 C CA . THR A 1 84 ? 3.651 9.299 -4.075 1.00 94.94 84 THR A CA 1
ATOM 680 C C . THR A 1 84 ? 2.530 9.424 -3.051 1.00 94.94 84 THR A C 1
ATOM 682 O O . THR A 1 84 ? 2.193 10.527 -2.639 1.00 94.94 84 THR A O 1
ATOM 685 N N . ILE A 1 85 ? 2.004 8.305 -2.541 1.00 95.62 85 ILE A N 1
ATOM 686 C CA . ILE A 1 85 ? 0.985 8.335 -1.483 1.00 95.62 85 ILE A CA 1
ATOM 687 C C . ILE A 1 85 ? 1.514 9.028 -0.217 1.00 95.62 85 ILE A C 1
ATOM 689 O O . ILE A 1 85 ? 0.788 9.807 0.403 1.00 95.62 85 ILE A O 1
ATOM 693 N N . LEU A 1 86 ? 2.749 8.731 0.202 1.00 94.88 86 LEU A N 1
ATOM 694 C CA . LEU A 1 86 ? 3.356 9.324 1.397 1.00 94.88 86 LEU A CA 1
ATOM 695 C C . LEU A 1 86 ? 3.613 10.830 1.243 1.00 94.88 86 LEU A C 1
ATOM 697 O O . LEU A 1 86 ? 3.552 11.549 2.245 1.00 94.88 86 LEU A O 1
ATOM 701 N N . GLU A 1 87 ? 3.888 11.287 0.023 1.00 93.38 87 GLU A N 1
ATOM 702 C CA . GLU A 1 87 ? 4.123 12.694 -0.313 1.00 93.38 87 GLU A CA 1
ATOM 703 C C . GLU A 1 87 ? 2.815 13.483 -0.467 1.00 93.38 87 GLU A C 1
ATOM 705 O O . GLU A 1 87 ? 2.618 14.488 0.222 1.00 93.38 87 GLU A O 1
ATOM 710 N N . ASP A 1 88 ? 1.902 13.002 -1.310 1.00 92.12 88 ASP A N 1
ATOM 711 C CA . ASP A 1 88 ? 0.693 13.727 -1.718 1.00 92.12 88 ASP A CA 1
ATOM 712 C C . ASP A 1 88 ? -0.502 13.480 -0.794 1.00 92.12 88 ASP A C 1
ATOM 714 O O . ASP A 1 88 ? -1.458 14.259 -0.758 1.00 92.12 88 ASP A O 1
ATOM 718 N N . GLY A 1 89 ? -0.472 12.391 -0.024 1.00 91.69 89 GLY A N 1
ATOM 719 C CA . GLY A 1 89 ? -1.536 12.065 0.914 1.00 91.69 89 GLY A CA 1
ATOM 720 C C . GLY A 1 89 ? -2.822 11.581 0.240 1.00 91.69 89 GLY A C 1
ATOM 721 O O . GLY A 1 89 ? -3.902 11.736 0.812 1.00 91.69 89 GLY A O 1
ATOM 722 N N . TYR A 1 90 ? -2.751 11.014 -0.965 1.00 90.88 90 TYR A N 1
ATOM 723 C CA . TYR A 1 90 ? -3.922 10.533 -1.702 1.00 90.88 90 TYR A CA 1
ATOM 724 C C . TYR A 1 90 ? -3.727 9.087 -2.155 1.00 90.88 90 TYR A C 1
ATOM 726 O O . TYR A 1 90 ? -2.710 8.762 -2.759 1.00 90.88 90 TYR A O 1
ATOM 734 N N . ALA A 1 91 ? -4.682 8.209 -1.841 1.00 91.94 91 ALA A N 1
ATOM 735 C CA . ALA A 1 91 ? -4.557 6.777 -2.103 1.00 91.94 91 ALA A CA 1
ATOM 736 C C . ALA A 1 91 ? -5.894 6.105 -2.434 1.00 91.94 91 ALA A C 1
ATOM 738 O O . ALA A 1 91 ? -6.973 6.559 -2.038 1.00 91.94 91 ALA A O 1
ATOM 739 N N . THR A 1 92 ? -5.800 4.965 -3.114 1.00 91.25 92 THR A N 1
ATOM 740 C CA . THR A 1 92 ? -6.908 4.010 -3.254 1.00 91.25 92 THR A CA 1
ATOM 741 C C . THR A 1 92 ? -7.283 3.379 -1.906 1.00 91.25 92 THR A C 1
ATOM 743 O O . THR A 1 92 ? -6.474 3.321 -0.975 1.00 91.25 92 THR A O 1
ATOM 746 N N . ASP A 1 93 ? -8.512 2.875 -1.786 1.00 90.88 93 ASP A N 1
ATOM 747 C CA . ASP A 1 93 ? -9.024 2.222 -0.574 1.00 90.88 93 ASP A CA 1
ATOM 748 C C . ASP A 1 93 ? -8.162 1.025 -0.122 1.00 90.88 93 ASP A C 1
ATOM 750 O O . ASP A 1 93 ? -7.810 0.920 1.060 1.00 90.88 93 ASP A O 1
ATOM 754 N N . PHE A 1 94 ? -7.747 0.161 -1.054 1.00 93.00 94 PHE A N 1
ATOM 755 C CA . PHE A 1 94 ? -6.886 -0.982 -0.757 1.00 93.00 94 PHE A CA 1
ATOM 756 C C . PHE A 1 94 ? -5.490 -0.543 -0.306 1.00 93.00 94 PHE A C 1
ATOM 758 O O . PHE A 1 94 ? -4.968 -1.107 0.658 1.00 93.00 94 PHE A O 1
ATOM 765 N N . MET A 1 95 ? -4.903 0.494 -0.919 1.00 95.31 95 MET A N 1
ATOM 766 C CA . MET A 1 95 ? -3.616 1.029 -0.465 1.00 95.31 95 MET A CA 1
ATOM 767 C C . MET A 1 95 ? -3.719 1.696 0.902 1.00 95.31 95 MET A C 1
ATOM 769 O O . MET A 1 95 ? -2.844 1.480 1.742 1.00 95.31 95 MET A O 1
ATOM 773 N N . CYS A 1 96 ? -4.803 2.428 1.175 1.00 94.56 96 CYS A N 1
ATOM 774 C CA . CYS A 1 96 ? -5.083 2.946 2.511 1.00 94.56 96 CYS A CA 1
ATOM 775 C C . CYS A 1 96 ? -5.113 1.810 3.546 1.00 94.56 96 CYS A C 1
ATOM 777 O O . CYS A 1 96 ? -4.490 1.923 4.604 1.00 94.56 96 CYS A O 1
ATOM 779 N N . CYS A 1 97 ? -5.783 0.693 3.242 1.00 96.19 97 CYS A N 1
ATOM 780 C CA . CYS A 1 97 ? -5.828 -0.472 4.128 1.00 96.19 97 CYS A CA 1
ATOM 781 C C . CYS A 1 97 ? -4.453 -1.135 4.307 1.00 96.19 97 CYS A C 1
ATOM 783 O O . CYS A 1 97 ? -4.080 -1.470 5.431 1.00 96.19 97 CYS A O 1
ATOM 785 N N . ILE A 1 98 ? -3.669 -1.286 3.236 1.00 97.00 98 ILE A N 1
ATOM 786 C CA . ILE A 1 98 ? -2.303 -1.831 3.296 1.00 97.00 98 ILE A CA 1
ATOM 787 C C . ILE A 1 98 ? -1.414 -0.958 4.191 1.00 97.00 98 ILE A C 1
ATOM 789 O O . ILE A 1 98 ? -0.764 -1.472 5.102 1.00 97.00 98 ILE A O 1
ATOM 793 N N . ILE A 1 99 ? -1.424 0.362 3.990 1.00 96.38 99 ILE A N 1
ATOM 794 C CA . ILE A 1 99 ? -0.654 1.315 4.802 1.00 96.38 99 ILE A CA 1
ATOM 795 C C . ILE A 1 99 ? -1.092 1.252 6.265 1.00 96.38 99 ILE A C 1
ATOM 797 O O . ILE A 1 99 ? -0.251 1.222 7.163 1.00 96.38 99 ILE A O 1
ATOM 801 N N . ALA A 1 100 ? -2.399 1.191 6.520 1.00 95.94 100 ALA A N 1
ATOM 802 C CA . ALA A 1 100 ? -2.932 1.103 7.870 1.00 95.94 100 ALA A CA 1
ATOM 803 C C . ALA A 1 100 ? -2.557 -0.207 8.573 1.00 95.94 100 ALA A C 1
ATOM 805 O O . ALA A 1 100 ? -2.210 -0.182 9.754 1.00 95.94 100 ALA A O 1
ATOM 806 N N . ARG A 1 101 ? -2.560 -1.334 7.852 1.00 96.75 101 ARG A N 1
ATOM 807 C CA . ARG A 1 101 ? -2.065 -2.621 8.351 1.00 96.75 101 ARG A CA 1
ATOM 808 C C . ARG A 1 101 ? -0.585 -2.541 8.717 1.00 96.75 101 ARG A C 1
ATOM 810 O O . ARG A 1 101 ? -0.233 -2.896 9.837 1.00 96.75 101 ARG A O 1
ATOM 817 N N . LEU A 1 102 ? 0.257 -2.017 7.825 1.00 96.56 102 LEU A N 1
ATOM 818 C CA . LEU A 1 102 ? 1.700 -1.868 8.057 1.00 96.56 102 LEU A CA 1
ATOM 819 C C . LEU A 1 102 ? 2.008 -0.929 9.237 1.00 96.56 102 LEU A C 1
ATOM 821 O O . LEU A 1 102 ? 2.851 -1.226 10.084 1.00 96.56 102 LEU A O 1
ATOM 825 N N . ALA A 1 103 ? 1.293 0.193 9.333 1.00 94.88 103 ALA A N 1
ATOM 826 C CA . ALA A 1 103 ? 1.371 1.093 10.480 1.00 94.88 103 ALA A CA 1
ATOM 827 C C . ALA A 1 103 ? 0.907 0.400 11.771 1.00 94.88 103 ALA A C 1
ATOM 829 O O . ALA A 1 103 ? 1.541 0.532 12.817 1.00 94.88 103 ALA A O 1
ATOM 830 N N . GLY A 1 104 ? -0.185 -0.361 11.700 1.00 94.62 104 GLY A N 1
ATOM 831 C CA . GLY A 1 104 ? -0.698 -1.163 12.802 1.00 94.62 104 GLY A CA 1
ATOM 832 C C . GLY A 1 104 ? 0.333 -2.159 13.317 1.00 94.62 104 GLY A C 1
ATOM 833 O O . GLY A 1 104 ? 0.594 -2.192 14.517 1.00 94.62 104 GLY A O 1
ATOM 834 N N . GLU A 1 105 ? 0.982 -2.909 12.427 1.00 93.25 105 GLU A N 1
ATOM 835 C CA . GLU A 1 105 ? 2.073 -3.831 12.765 1.00 93.25 105 GLU A CA 1
ATOM 836 C C . GLU A 1 105 ? 3.207 -3.112 13.517 1.00 93.25 105 GLU A C 1
ATOM 838 O O . GLU A 1 105 ? 3.643 -3.591 14.564 1.00 93.25 105 GLU A O 1
ATOM 843 N N . HIS A 1 106 ? 3.611 -1.915 13.073 1.00 92.81 106 HIS A N 1
ATOM 844 C CA . HIS A 1 106 ? 4.633 -1.112 13.756 1.00 92.81 106 HIS A CA 1
ATOM 845 C C . HIS A 1 106 ? 4.243 -0.713 15.192 1.00 92.81 106 HIS A C 1
ATOM 847 O O . HIS A 1 106 ? 5.081 -0.721 16.094 1.00 92.81 106 HIS A O 1
ATOM 853 N N . PHE A 1 107 ? 2.968 -0.389 15.431 1.00 92.44 107 PHE A N 1
ATOM 854 C CA . PHE A 1 107 ? 2.455 0.001 16.751 1.00 92.44 107 PHE A CA 1
ATOM 855 C C . PHE A 1 107 ? 1.878 -1.173 17.568 1.00 92.44 107 PHE A C 1
ATOM 857 O O . PHE A 1 107 ? 1.183 -0.941 18.559 1.00 92.44 107 PHE A O 1
ATOM 864 N N . ASN A 1 108 ? 2.162 -2.431 17.197 1.00 91.44 108 ASN A N 1
ATOM 865 C CA . ASN A 1 108 ? 1.621 -3.646 17.833 1.00 91.44 108 ASN A CA 1
ATOM 866 C C . ASN A 1 108 ? 0.079 -3.714 17.844 1.00 91.44 108 ASN A C 1
ATOM 868 O O . ASN A 1 108 ? -0.558 -4.241 18.761 1.00 91.44 108 ASN A O 1
ATOM 872 N N . MET A 1 109 ? -0.540 -3.178 16.798 1.00 92.69 109 MET A N 1
ATOM 873 C CA . MET A 1 109 ? -1.972 -3.198 16.535 1.00 92.69 109 MET A CA 1
ATOM 874 C C . MET A 1 109 ? -2.242 -3.835 15.166 1.00 92.69 109 MET A C 1
ATOM 876 O O . MET A 1 109 ? -2.611 -3.126 14.237 1.00 92.69 109 MET A O 1
ATOM 880 N N . PRO A 1 110 ? -2.106 -5.167 15.028 1.00 93.00 110 PRO A N 1
ATOM 881 C CA . PRO A 1 110 ? -2.337 -5.830 13.748 1.00 93.00 110 PRO A CA 1
ATOM 882 C C . PRO A 1 110 ? -3.785 -5.649 13.269 1.00 93.00 110 PRO A C 1
ATOM 884 O O . PRO A 1 110 ? -4.732 -5.754 14.057 1.00 93.00 110 PRO A O 1
ATOM 887 N N . PHE A 1 111 ? -3.939 -5.375 11.981 1.00 96.25 111 PHE A N 1
ATOM 888 C CA . PHE A 1 111 ? -5.222 -5.333 11.291 1.00 96.25 111 PHE A CA 1
ATOM 889 C C . PHE A 1 111 ? -5.193 -6.339 10.151 1.00 96.25 111 PHE A C 1
ATOM 891 O O . PHE A 1 111 ? -4.181 -6.461 9.459 1.00 96.25 111 PHE A O 1
ATOM 898 N N . ASP A 1 112 ? -6.319 -6.997 9.927 1.00 96.81 112 ASP A N 1
ATOM 899 C CA . ASP A 1 112 ? -6.533 -7.819 8.747 1.00 96.81 112 ASP A CA 1
ATOM 900 C C . ASP A 1 112 ? -7.173 -6.967 7.650 1.00 96.81 112 ASP A C 1
ATOM 902 O O . ASP A 1 112 ? -7.977 -6.083 7.941 1.00 96.81 112 ASP A O 1
ATOM 906 N N . VAL A 1 113 ? -6.821 -7.209 6.388 1.00 97.12 113 VAL A N 1
ATOM 907 C CA . VAL A 1 113 ? -7.469 -6.543 5.248 1.00 97.12 113 VAL A CA 1
ATOM 908 C C . VAL A 1 113 ? -8.533 -7.481 4.700 1.00 97.12 113 VAL A C 1
ATOM 910 O O . VAL A 1 113 ? -8.252 -8.646 4.421 1.00 97.12 113 VAL A O 1
ATOM 913 N N . VAL A 1 114 ? -9.754 -6.981 4.555 1.00 95.94 114 VAL A N 1
ATOM 914 C CA . VAL A 1 114 ? -10.900 -7.740 4.046 1.00 95.94 114 VAL A CA 1
ATOM 915 C C . VAL A 1 114 ? -11.648 -6.910 3.011 1.00 95.94 114 VAL A C 1
ATOM 917 O O . VAL A 1 114 ? -11.460 -5.696 2.916 1.00 95.94 114 VAL A O 1
ATOM 920 N N . ARG A 1 115 ? -12.518 -7.558 2.234 1.00 92.88 115 ARG A N 1
ATOM 921 C CA . ARG A 1 115 ? -13.388 -6.871 1.278 1.00 92.88 115 ARG A CA 1
ATOM 922 C C . ARG A 1 115 ? -14.839 -6.983 1.719 1.00 92.88 115 ARG A C 1
ATOM 924 O O . ARG A 1 115 ? -15.351 -8.092 1.834 1.00 92.88 115 ARG A O 1
ATOM 931 N N . PHE A 1 116 ? -15.498 -5.849 1.931 1.00 91.62 116 PHE A N 1
ATOM 932 C CA . PHE A 1 116 ? -16.878 -5.778 2.402 1.00 91.62 116 PHE A CA 1
ATOM 933 C C . PHE A 1 116 ? -17.677 -4.794 1.543 1.00 91.62 116 PHE A C 1
ATOM 935 O O . PHE A 1 116 ? -17.245 -3.669 1.323 1.00 91.62 116 PHE A O 1
ATOM 942 N N . GLN A 1 117 ? -18.829 -5.231 1.021 1.00 87.38 117 GLN A N 1
ATOM 943 C CA . GLN A 1 117 ? -19.708 -4.420 0.156 1.00 87.38 117 GLN A CA 1
ATOM 944 C C . GLN A 1 117 ? -19.001 -3.749 -1.040 1.00 87.38 117 GLN A C 1
ATOM 946 O O . GLN A 1 117 ? -19.388 -2.678 -1.492 1.00 87.38 117 GLN A O 1
ATOM 951 N N . GLY A 1 118 ? -17.977 -4.408 -1.586 1.00 86.00 118 GLY A N 1
ATOM 952 C CA . GLY A 1 118 ? -17.223 -3.917 -2.740 1.00 86.00 118 GLY A CA 1
ATOM 953 C C . GLY A 1 118 ? -15.980 -3.099 -2.390 1.00 86.00 118 GLY A C 1
ATOM 954 O O . GLY A 1 118 ? -15.094 -3.045 -3.240 1.00 86.00 118 GLY A O 1
ATOM 955 N N . GLU A 1 119 ? -15.865 -2.593 -1.159 1.00 89.06 119 GLU A N 1
ATOM 956 C CA . GLU A 1 119 ? -14.733 -1.795 -0.663 1.00 89.06 119 GLU A CA 1
ATOM 957 C C . GLU A 1 119 ? -13.715 -2.641 0.111 1.00 89.06 119 GLU A C 1
ATOM 959 O O . GLU A 1 119 ? -14.061 -3.655 0.731 1.00 89.06 119 GLU A O 1
ATOM 964 N N . PHE A 1 120 ? -12.461 -2.193 0.127 1.00 93.50 120 PHE A N 1
ATOM 965 C CA . PHE A 1 120 ? -11.454 -2.705 1.053 1.00 93.50 120 PHE A CA 1
ATOM 966 C C . PHE A 1 120 ? -11.567 -2.021 2.413 1.00 93.50 120 PHE A C 1
ATOM 968 O O . PHE A 1 120 ? -11.617 -0.796 2.515 1.00 93.50 120 PHE A O 1
ATOM 975 N N . VAL A 1 121 ? -11.592 -2.828 3.473 1.00 95.25 121 VAL A N 1
ATOM 976 C CA . VAL A 1 121 ? -11.734 -2.373 4.860 1.00 95.25 121 VAL A CA 1
ATOM 977 C C . VAL A 1 121 ? -10.781 -3.146 5.772 1.00 95.25 121 VAL A C 1
ATOM 979 O O . VAL A 1 121 ? -10.288 -4.221 5.422 1.00 95.25 121 VAL A O 1
ATOM 982 N N . LEU A 1 122 ? -10.524 -2.614 6.966 1.00 96.69 122 LEU A N 1
ATOM 983 C CA . LEU A 1 122 ? -9.747 -3.317 7.988 1.00 96.69 122 LEU A CA 1
ATOM 984 C C . LEU A 1 122 ? -10.660 -4.100 8.918 1.00 96.69 122 LEU A C 1
ATOM 986 O O . LEU A 1 122 ? -11.695 -3.585 9.321 1.00 96.69 122 LEU A O 1
ATOM 990 N N . LEU A 1 123 ? -10.233 -5.280 9.346 1.00 96.19 123 LEU A N 1
ATOM 991 C CA . LEU A 1 123 ? -10.868 -6.082 10.382 1.00 96.19 123 LEU A CA 1
ATOM 992 C C . LEU A 1 123 ? -9.943 -6.166 11.600 1.00 96.19 123 LEU A C 1
ATOM 994 O O . LEU A 1 123 ? -8.753 -6.460 11.490 1.00 96.19 123 LEU A O 1
ATOM 998 N N . ARG A 1 124 ? -10.500 -5.930 12.789 1.00 94.50 124 ARG A N 1
ATOM 999 C CA . ARG A 1 124 ? -9.829 -6.207 14.062 1.00 94.50 124 ARG A CA 1
ATOM 1000 C C . ARG A 1 124 ? -10.852 -6.587 15.119 1.00 94.50 124 ARG A C 1
ATOM 1002 O O . ARG A 1 124 ? -11.770 -5.823 15.388 1.00 94.50 124 ARG A O 1
ATOM 1009 N N . ALA A 1 125 ? -10.659 -7.744 15.753 1.00 91.44 125 ALA A N 1
ATOM 1010 C CA . ALA A 1 125 ? -11.484 -8.208 16.874 1.00 91.44 125 ALA A CA 1
ATOM 1011 C C . ALA A 1 125 ? -13.008 -8.165 16.600 1.00 91.44 125 ALA A C 1
ATOM 1013 O O . ALA A 1 125 ? -13.792 -7.860 17.493 1.00 91.44 125 ALA A O 1
ATOM 1014 N N . GLY A 1 126 ? -13.423 -8.455 15.360 1.00 91.69 126 GLY A N 1
ATOM 1015 C CA . GLY A 1 126 ? -14.833 -8.432 14.951 1.00 91.69 126 GLY A CA 1
ATOM 1016 C C . GLY A 1 126 ? -15.382 -7.052 14.571 1.00 91.69 126 GLY A C 1
ATOM 1017 O O . GLY A 1 126 ? -16.558 -6.957 14.234 1.00 91.69 126 GLY A O 1
ATOM 1018 N N . THR A 1 127 ? -14.558 -6.004 14.577 1.00 94.38 127 THR A N 1
ATOM 1019 C CA . THR A 1 127 ? -14.921 -4.657 14.114 1.00 94.38 127 THR A CA 1
ATOM 1020 C C . THR A 1 127 ? -14.275 -4.374 12.764 1.00 94.38 127 THR A C 1
ATOM 1022 O O . THR A 1 127 ? -13.075 -4.604 12.589 1.00 94.38 127 THR A O 1
ATOM 1025 N N . LEU A 1 128 ? -15.067 -3.863 11.824 1.00 95.25 128 LEU A N 1
ATOM 1026 C CA . LEU A 1 128 ? -14.614 -3.368 10.532 1.00 95.25 128 LEU A CA 1
ATOM 1027 C C . LEU A 1 128 ? -14.361 -1.855 10.593 1.00 95.25 128 LEU A C 1
ATOM 1029 O O . LEU A 1 128 ? -15.101 -1.128 11.259 1.00 95.25 128 LEU A O 1
ATOM 1033 N N . TYR A 1 129 ? -13.349 -1.392 9.862 1.00 95.00 129 TYR A N 1
ATOM 1034 C CA . TYR A 1 129 ? -13.002 0.020 9.707 1.00 95.00 129 TYR A CA 1
ATOM 1035 C C . TYR A 1 129 ? -12.878 0.364 8.222 1.00 95.00 129 TYR A C 1
ATOM 1037 O O . TYR A 1 129 ? -11.965 -0.128 7.555 1.00 95.00 129 TYR A O 1
ATOM 1045 N N . SER A 1 130 ? -13.775 1.208 7.703 1.00 91.75 130 SER A N 1
ATOM 1046 C CA . SER A 1 130 ? -13.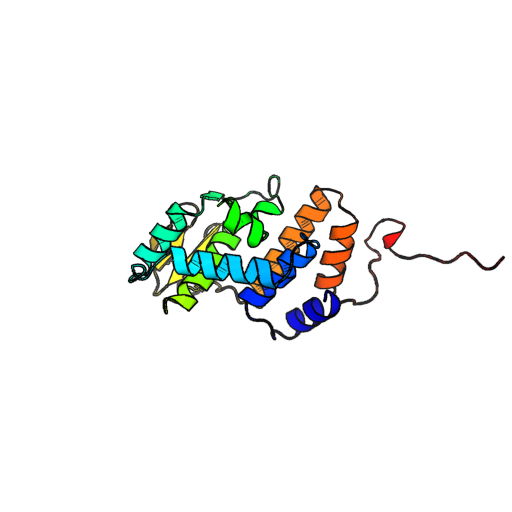790 1.575 6.276 1.00 91.75 130 SER A CA 1
ATOM 1047 C C . SER A 1 130 ? -13.026 2.883 6.016 1.00 91.75 130 SER A C 1
ATOM 1049 O O . SER A 1 130 ? -13.384 3.906 6.608 1.00 91.75 130 SER A O 1
ATOM 1051 N N . PRO A 1 131 ? -12.012 2.898 5.129 1.00 90.12 131 PRO A N 1
ATOM 1052 C CA . PRO A 1 131 ? -11.293 4.118 4.758 1.00 90.12 131 PRO A CA 1
ATOM 1053 C C . PRO A 1 131 ? -12.210 5.157 4.092 1.00 90.12 131 PRO A C 1
ATOM 1055 O O . PRO A 1 131 ? -12.148 6.333 4.457 1.00 90.12 131 PRO A O 1
ATOM 1058 N N . SER A 1 132 ? -13.117 4.730 3.203 1.00 83.50 132 SER A N 1
ATOM 1059 C CA . SER A 1 132 ? -14.109 5.592 2.532 1.00 83.50 132 SER A CA 1
ATOM 1060 C C . SER A 1 132 ? -15.019 6.324 3.524 1.00 83.50 132 SER A C 1
ATOM 1062 O O . SER A 1 132 ? -15.435 7.457 3.293 1.00 83.50 132 SER A O 1
ATOM 1064 N N . HIS A 1 133 ? -15.284 5.702 4.675 1.00 86.81 133 HIS A N 1
ATOM 1065 C CA . HIS A 1 133 ? -16.123 6.246 5.742 1.00 86.81 133 HIS A CA 1
ATOM 1066 C C . HIS A 1 133 ? -15.296 6.814 6.902 1.00 86.81 133 HIS A C 1
ATOM 1068 O O . HIS A 1 133 ? -15.700 6.713 8.061 1.00 86.81 133 HIS A O 1
ATOM 1074 N N . GLN A 1 134 ? -14.128 7.405 6.616 1.00 88.38 134 GLN A N 1
ATOM 1075 C CA . GLN A 1 134 ? -13.277 8.058 7.624 1.00 88.38 134 GLN A CA 1
ATOM 1076 C C . GLN A 1 134 ? -12.862 7.125 8.774 1.00 88.38 134 GLN A C 1
ATOM 1078 O O . GLN A 1 134 ? -12.781 7.516 9.948 1.00 88.38 134 GLN A O 1
ATOM 1083 N N . TRP A 1 135 ? -12.619 5.861 8.434 1.00 92.38 135 TRP A N 1
ATOM 1084 C CA . TRP A 1 135 ? -12.319 4.795 9.385 1.00 92.38 135 TRP A CA 1
ATOM 1085 C C . TRP A 1 135 ? -13.416 4.608 10.437 1.00 92.38 135 TRP A C 1
ATOM 1087 O O . TRP A 1 135 ? -13.124 4.355 11.611 1.00 92.38 135 TRP A O 1
ATOM 1097 N N . GLY A 1 136 ? -14.671 4.800 10.027 1.00 89.94 136 GLY A N 1
ATOM 1098 C CA . GLY A 1 136 ? -15.851 4.528 10.835 1.00 89.94 136 GLY A CA 1
ATOM 1099 C C . GLY A 1 136 ? -15.905 3.062 11.255 1.00 89.94 136 GLY A C 1
ATOM 1100 O O . GLY A 1 136 ? -15.509 2.180 10.496 1.00 89.94 136 GLY A O 1
ATOM 1101 N N . GLU A 1 137 ? -16.368 2.825 12.479 1.00 92.25 137 GLU A N 1
ATOM 1102 C CA . GLU A 1 137 ? -16.434 1.493 13.076 1.00 92.25 137 GLU A CA 1
ATOM 1103 C C . GLU A 1 137 ? -17.790 0.857 12.788 1.00 92.25 137 GLU A C 1
ATOM 1105 O O . GLU A 1 137 ? -18.833 1.480 13.002 1.00 92.25 137 GLU A O 1
ATOM 1110 N N . MET A 1 138 ? -17.786 -0.401 12.362 1.00 91.62 138 MET A N 1
ATOM 1111 C CA . MET A 1 138 ? -19.003 -1.197 12.257 1.00 91.62 138 MET A CA 1
ATOM 1112 C C . MET A 1 138 ? -18.753 -2.635 12.718 1.00 91.62 138 MET A C 1
ATOM 1114 O O . MET A 1 138 ? -17.664 -3.165 12.499 1.00 91.62 138 MET A O 1
ATOM 1118 N N . PRO A 1 139 ? -19.727 -3.296 13.362 1.00 92.56 139 PRO A N 1
ATOM 1119 C CA . PRO A 1 139 ? -19.592 -4.708 13.690 1.00 92.56 139 PRO A CA 1
ATOM 1120 C C . PRO A 1 139 ? -19.518 -5.529 12.401 1.00 92.56 139 PRO A C 1
ATOM 1122 O O . PRO A 1 139 ? -20.271 -5.270 11.464 1.00 92.56 139 PRO A O 1
ATOM 1125 N N . ASN A 1 140 ? -18.627 -6.519 12.358 1.00 92.12 140 ASN A N 1
ATOM 1126 C CA . ASN A 1 140 ? -18.537 -7.446 11.238 1.00 92.12 140 ASN A CA 1
ATOM 1127 C C . ASN A 1 140 ? -19.798 -8.333 11.198 1.00 92.12 140 ASN A C 1
ATOM 1129 O O . ASN A 1 140 ? -19.989 -9.135 12.118 1.00 92.12 140 ASN A O 1
ATOM 1133 N N . PRO A 1 141 ? -20.647 -8.232 10.159 1.00 88.19 141 PRO A N 1
ATOM 1134 C CA . PRO A 1 141 ? -21.829 -9.081 10.039 1.00 88.19 141 PRO A CA 1
ATOM 1135 C C . PRO A 1 141 ? -21.491 -10.506 9.567 1.00 88.19 141 PRO A C 1
ATOM 1137 O O . PRO A 1 141 ? -22.320 -11.403 9.702 1.00 88.19 141 PRO A O 1
ATOM 1140 N N . GLU A 1 142 ? -20.287 -10.727 9.029 1.00 87.94 142 GLU A N 1
ATOM 1141 C CA . GLU A 1 142 ? -19.874 -11.962 8.360 1.00 87.94 142 GLU A CA 1
ATOM 1142 C C . GLU A 1 142 ? -18.631 -12.570 9.041 1.00 87.94 142 GLU A C 1
ATOM 1144 O O . GLU A 1 142 ? -17.492 -12.257 8.686 1.00 87.94 142 GLU A O 1
ATOM 1149 N N . PRO A 1 143 ? -18.800 -13.482 10.017 1.00 78.06 143 PRO A N 1
ATOM 1150 C CA . PRO A 1 143 ? -17.679 -14.059 10.769 1.00 78.06 143 PRO A CA 1
ATOM 1151 C C . PRO A 1 143 ? -16.724 -14.928 9.925 1.00 78.06 143 PRO A C 1
ATOM 1153 O O . PRO A 1 143 ? -15.660 -15.291 10.414 1.00 78.06 143 PRO A O 1
ATOM 1156 N N . GLY A 1 144 ? -17.086 -15.249 8.677 1.00 85.56 144 GLY A N 1
ATOM 1157 C CA . GLY A 1 144 ? -16.260 -15.982 7.708 1.00 85.56 144 GLY A CA 1
ATOM 1158 C C . GLY A 1 144 ? -15.750 -15.130 6.542 1.00 85.56 144 GLY A C 1
ATOM 1159 O O . GLY A 1 144 ? -15.444 -15.686 5.490 1.00 85.56 144 GLY A O 1
ATOM 1160 N N . ILE A 1 145 ? -15.719 -13.802 6.692 1.00 93.44 145 ILE A N 1
ATOM 1161 C CA . ILE A 1 145 ? -15.216 -12.893 5.657 1.00 93.44 145 ILE A CA 1
ATOM 1162 C C . ILE A 1 145 ? -13.772 -13.247 5.265 1.00 93.44 145 ILE A C 1
ATOM 1164 O O . ILE A 1 145 ? -12.934 -13.536 6.121 1.00 93.44 145 ILE A O 1
ATOM 1168 N N . HIS A 1 146 ? -13.485 -13.242 3.961 1.00 94.69 146 HIS A N 1
ATOM 1169 C CA . HIS A 1 146 ? -12.160 -13.592 3.444 1.00 94.69 146 HIS A CA 1
ATOM 1170 C C . HIS A 1 146 ? -11.113 -12.553 3.855 1.00 94.69 146 HIS A C 1
ATOM 1172 O O . HIS A 1 146 ? -11.246 -11.367 3.535 1.00 94.69 146 HIS A O 1
ATOM 1178 N N . ILE A 1 147 ? -10.065 -13.017 4.535 1.00 95.94 147 ILE A N 1
ATOM 1179 C CA . ILE A 1 147 ? -8.906 -12.208 4.914 1.00 95.94 147 ILE A CA 1
ATOM 1180 C C . ILE A 1 147 ? -7.858 -12.311 3.815 1.00 95.94 147 ILE A C 1
ATOM 1182 O O . ILE A 1 147 ? -7.396 -13.400 3.486 1.00 95.94 147 ILE A O 1
ATOM 1186 N N . TRP A 1 148 ? -7.457 -11.158 3.289 1.00 95.62 148 TRP A N 1
ATOM 1187 C CA . TRP A 1 148 ? -6.480 -11.069 2.219 1.00 95.62 148 TRP A CA 1
ATOM 1188 C C . TRP A 1 148 ? -5.064 -11.301 2.752 1.00 95.62 148 TRP A C 1
ATOM 1190 O O . TRP A 1 148 ? -4.547 -10.577 3.616 1.00 95.62 148 TRP A O 1
ATOM 1200 N N . SER A 1 149 ? -4.425 -12.323 2.200 1.00 93.50 149 SER A N 1
ATOM 1201 C CA . SER A 1 149 ? -3.026 -12.655 2.435 1.00 93.50 149 SER A CA 1
ATOM 1202 C C . SER A 1 149 ? -2.081 -11.618 1.817 1.00 93.50 149 SER A C 1
ATOM 1204 O O . SER A 1 149 ? -2.457 -10.817 0.960 1.00 93.50 149 SER A O 1
ATOM 1206 N N . THR A 1 150 ? -0.817 -11.633 2.247 1.00 91.31 150 THR A N 1
ATOM 1207 C CA . THR A 1 150 ? 0.231 -10.772 1.675 1.00 91.31 150 THR A CA 1
ATOM 1208 C C . THR A 1 150 ? 0.360 -10.966 0.164 1.00 91.31 150 THR A C 1
ATOM 1210 O O . THR A 1 150 ? 0.468 -9.987 -0.568 1.00 91.31 150 THR A O 1
ATOM 1213 N N . GLU A 1 151 ? 0.302 -12.211 -0.308 1.00 88.94 151 GLU A N 1
ATOM 1214 C CA . GLU A 1 151 ? 0.387 -12.556 -1.730 1.00 88.94 151 GLU A CA 1
ATOM 1215 C C . GLU A 1 151 ? -0.768 -11.953 -2.536 1.00 88.94 151 GLU A C 1
ATOM 1217 O O . GLU A 1 151 ? -0.541 -11.336 -3.578 1.00 88.94 151 GLU A O 1
ATOM 1222 N N . GLU A 1 152 ? -2.000 -12.067 -2.035 1.00 92.06 152 GLU A N 1
ATOM 1223 C CA . GLU A 1 152 ? -3.184 -11.509 -2.696 1.00 92.06 152 GLU A CA 1
ATOM 1224 C C . GLU A 1 152 ? -3.131 -9.979 -2.748 1.00 92.06 152 GLU A C 1
ATOM 1226 O O . GLU A 1 152 ? -3.453 -9.388 -3.778 1.00 92.06 152 GLU A O 1
ATOM 1231 N N . LEU A 1 153 ? -2.673 -9.329 -1.671 1.00 94.56 153 LEU A N 1
ATOM 1232 C CA . LEU A 1 153 ? -2.512 -7.873 -1.627 1.00 94.56 153 LEU A CA 1
ATOM 1233 C C . LEU A 1 153 ? -1.434 -7.389 -2.603 1.00 94.56 153 LEU A C 1
ATOM 1235 O O . LEU A 1 153 ? -1.658 -6.430 -3.338 1.00 94.56 153 LEU A O 1
ATOM 1239 N N . LEU A 1 154 ? -0.277 -8.054 -2.653 1.00 92.56 154 LEU A N 1
ATOM 1240 C CA . LEU A 1 154 ? 0.786 -7.703 -3.598 1.00 92.56 154 LEU A CA 1
ATOM 1241 C C . LEU A 1 154 ? 0.367 -7.963 -5.050 1.00 92.56 154 LEU A C 1
ATOM 1243 O O . LEU A 1 154 ? 0.661 -7.152 -5.929 1.00 92.56 154 LEU A O 1
ATOM 1247 N N . SER A 1 155 ? -0.363 -9.052 -5.297 1.00 89.94 155 SER A N 1
ATOM 1248 C CA . SER A 1 155 ? -0.918 -9.375 -6.616 1.00 89.94 155 SER A CA 1
ATOM 1249 C C . SER A 1 155 ? -1.945 -8.339 -7.066 1.00 89.94 155 SER A C 1
ATOM 1251 O O . SER A 1 155 ? -1.925 -7.926 -8.225 1.00 89.94 155 SER A O 1
ATOM 1253 N N . LEU A 1 156 ? -2.800 -7.870 -6.151 1.00 92.62 156 LEU A N 1
ATOM 1254 C CA . LEU A 1 156 ? -3.734 -6.778 -6.410 1.00 92.62 156 LEU A CA 1
ATOM 1255 C C . LEU A 1 156 ? -2.987 -5.504 -6.804 1.00 92.62 156 LEU A C 1
ATOM 1257 O O . LEU A 1 156 ? -3.270 -4.940 -7.853 1.00 92.62 156 LEU A O 1
ATOM 1261 N N . VAL A 1 157 ? -1.998 -5.080 -6.014 1.00 93.50 157 VAL A N 1
ATOM 1262 C 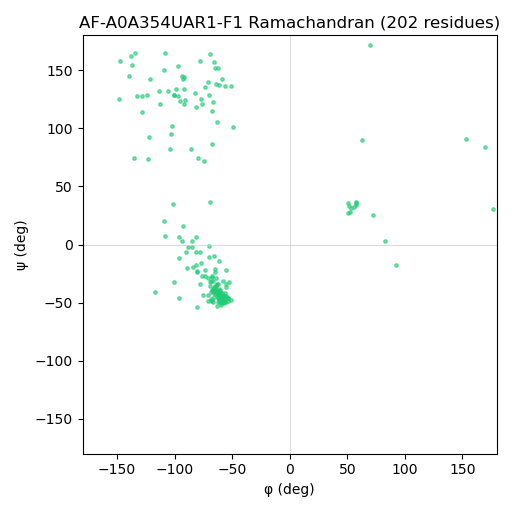CA . VAL A 1 157 ? -1.212 -3.866 -6.296 1.00 93.50 157 VAL A CA 1
ATOM 1263 C C . VAL A 1 157 ? -0.536 -3.964 -7.665 1.00 93.50 157 VAL A C 1
ATOM 1265 O O . VAL A 1 157 ? -0.621 -3.031 -8.463 1.00 93.50 157 VAL A O 1
ATOM 1268 N N . ALA A 1 158 ? 0.077 -5.109 -7.979 1.00 91.25 158 ALA A N 1
ATOM 1269 C CA . ALA A 1 158 ? 0.692 -5.350 -9.281 1.00 91.25 158 ALA A CA 1
ATOM 1270 C C . ALA A 1 158 ? -0.329 -5.282 -10.431 1.00 91.25 158 ALA A C 1
ATOM 1272 O O . ALA A 1 158 ? -0.063 -4.637 -11.445 1.00 91.25 158 ALA A O 1
ATOM 1273 N N . ALA A 1 159 ? -1.504 -5.897 -10.269 1.00 90.25 159 ALA A N 1
ATOM 1274 C CA . ALA A 1 159 ? -2.572 -5.884 -11.269 1.00 90.25 159 ALA A CA 1
ATOM 1275 C C . ALA A 1 159 ? -3.162 -4.481 -11.491 1.00 90.25 159 ALA A C 1
ATOM 1277 O O . ALA A 1 159 ? -3.470 -4.110 -12.628 1.00 90.25 159 ALA A O 1
ATOM 1278 N N . MET A 1 160 ? -3.278 -3.679 -10.430 1.00 91.75 160 MET A N 1
ATOM 1279 C CA . MET A 1 160 ? -3.767 -2.303 -10.516 1.00 91.75 160 MET A CA 1
ATOM 1280 C C . MET A 1 160 ? -2.737 -1.391 -11.192 1.00 91.75 160 MET A C 1
ATOM 1282 O O . MET A 1 160 ? -3.096 -0.661 -12.112 1.00 91.75 160 MET A O 1
ATOM 1286 N N . LEU A 1 161 ? -1.448 -1.512 -10.853 1.00 91.88 161 LEU A N 1
ATOM 1287 C CA . LEU A 1 161 ? -0.377 -0.810 -11.574 1.00 91.88 161 LEU A CA 1
ATOM 1288 C C . LEU A 1 161 ? -0.304 -1.235 -13.044 1.00 91.88 161 LEU A C 1
ATOM 1290 O O . LEU A 1 161 ? -0.124 -0.397 -13.923 1.00 91.88 161 LEU A O 1
ATOM 1294 N N . PHE A 1 162 ? -0.477 -2.524 -13.344 1.00 90.19 162 PHE A N 1
ATOM 1295 C CA . PHE A 1 162 ? -0.545 -2.996 -14.725 1.00 90.19 162 PHE A CA 1
ATOM 1296 C C . PHE A 1 162 ? -1.720 -2.361 -15.477 1.00 90.19 162 PHE A C 1
ATOM 1298 O O . PHE A 1 162 ? -1.542 -1.890 -16.598 1.00 90.19 162 PHE A O 1
ATOM 1305 N N . SER A 1 163 ? -2.894 -2.284 -14.846 1.00 89.31 163 SER A N 1
ATOM 1306 C CA . SER A 1 163 ? -4.064 -1.601 -15.409 1.00 89.31 163 SER A CA 1
ATOM 1307 C C . SER A 1 163 ? -3.770 -0.125 -15.687 1.00 89.31 163 SER A C 1
ATOM 1309 O O . SER A 1 163 ? -4.037 0.338 -16.790 1.00 89.31 163 SER A O 1
ATOM 1311 N N . CYS A 1 164 ? -3.113 0.591 -14.765 1.00 90.12 164 CYS A N 1
ATOM 1312 C CA . CYS A 1 164 ? -2.658 1.965 -15.010 1.00 90.12 164 CYS A CA 1
ATOM 1313 C C . CYS A 1 164 ? -1.675 2.054 -16.188 1.00 90.12 164 CYS A C 1
ATOM 1315 O O . CYS A 1 164 ? -1.742 3.002 -16.970 1.00 90.12 164 CYS A O 1
ATOM 1317 N N . ALA A 1 165 ? -0.765 1.086 -16.348 1.00 89.38 165 ALA A N 1
ATOM 1318 C CA . ALA A 1 165 ? 0.170 1.059 -17.476 1.00 89.38 165 ALA A CA 1
ATOM 1319 C C . ALA A 1 165 ? -0.559 0.901 -18.815 1.00 89.38 165 ALA A C 1
ATOM 1321 O O . ALA A 1 165 ? -0.188 1.551 -19.790 1.00 89.38 165 ALA A O 1
ATOM 1322 N N . VAL A 1 166 ? -1.590 0.052 -18.848 1.00 88.12 166 VAL A N 1
ATOM 1323 C CA . VAL A 1 166 ? -2.448 -0.154 -20.021 1.00 88.12 166 VAL A CA 1
ATOM 1324 C C . VAL A 1 166 ? -3.256 1.105 -20.324 1.00 88.12 166 VAL A C 1
ATOM 1326 O O . VAL A 1 166 ? -3.208 1.580 -21.451 1.00 88.12 166 VAL A O 1
ATOM 1329 N N . SER A 1 167 ? -3.930 1.691 -19.332 1.00 86.94 167 SER A N 1
ATOM 1330 C CA . SER A 1 167 ? -4.753 2.895 -19.521 1.00 86.94 167 SER A CA 1
ATOM 1331 C C . SER A 1 167 ? -3.950 4.138 -19.920 1.00 86.94 167 SER A C 1
ATOM 1333 O O . SER A 1 167 ? -4.502 5.058 -20.513 1.00 86.94 167 SER A O 1
ATOM 1335 N N . SER A 1 168 ? -2.654 4.182 -19.597 1.00 86.88 168 SER A N 1
ATOM 1336 C CA . SER A 1 168 ? -1.744 5.277 -19.967 1.00 86.88 168 SER A CA 1
ATOM 1337 C C . SER A 1 168 ? -0.928 5.005 -21.237 1.00 86.88 168 SER A C 1
ATOM 1339 O O . SER A 1 168 ? -0.019 5.777 -21.542 1.00 86.88 168 SER A O 1
ATOM 1341 N N . ASP A 1 169 ? -1.198 3.905 -21.951 1.00 85.44 169 ASP A N 1
ATOM 1342 C CA . ASP A 1 169 ? -0.446 3.460 -23.135 1.00 85.44 169 ASP A CA 1
ATOM 1343 C C . ASP A 1 169 ? 1.083 3.359 -22.911 1.00 85.44 169 ASP A C 1
ATOM 1345 O O . ASP A 1 169 ? 1.897 3.471 -23.836 1.00 85.44 169 ASP A O 1
ATOM 1349 N N . SER A 1 170 ? 1.520 3.114 -21.670 1.00 85.31 170 SER A N 1
ATOM 1350 C CA . SER A 1 170 ? 2.941 3.044 -21.323 1.00 85.31 170 SER A CA 1
ATOM 1351 C C . SER A 1 170 ? 3.510 1.646 -21.565 1.00 85.31 170 SER A C 1
ATOM 1353 O O . SER A 1 170 ? 3.682 0.840 -20.646 1.00 85.31 170 SER A O 1
ATOM 1355 N N . PHE A 1 171 ? 3.882 1.349 -22.815 1.00 83.12 171 PHE A N 1
ATOM 1356 C CA . PHE A 1 171 ? 4.442 0.043 -23.210 1.00 83.12 171 PHE A CA 1
ATOM 1357 C C . PHE A 1 171 ? 5.642 -0.407 -22.365 1.00 83.12 171 PHE A C 1
ATOM 1359 O O . PHE A 1 171 ? 5.810 -1.601 -22.108 1.00 83.12 171 PHE A O 1
ATOM 1366 N N . ARG A 1 172 ? 6.458 0.541 -21.882 1.00 83.69 172 ARG A N 1
ATOM 1367 C CA . ARG A 1 172 ? 7.574 0.263 -20.966 1.00 83.69 172 ARG A CA 1
ATOM 1368 C C . ARG A 1 172 ? 7.086 -0.380 -19.667 1.00 83.69 172 ARG A C 1
ATOM 1370 O O . ARG A 1 172 ? 7.656 -1.391 -19.244 1.00 83.69 172 ARG A O 1
ATOM 1377 N N . TYR A 1 173 ? 6.059 0.189 -19.038 1.00 85.94 173 TYR A N 1
ATOM 1378 C CA . TYR A 1 173 ? 5.526 -0.309 -17.769 1.00 85.94 173 TYR A CA 1
ATOM 1379 C C . TYR A 1 173 ? 4.639 -1.535 -17.965 1.00 85.94 173 TYR A C 1
ATOM 1381 O O . TYR A 1 173 ? 4.749 -2.469 -17.173 1.00 85.94 173 TYR A O 1
ATOM 1389 N N . ILE A 1 174 ? 3.892 -1.617 -19.072 1.00 84.88 174 ILE A N 1
ATOM 1390 C CA . ILE A 1 174 ? 3.157 -2.833 -19.454 1.00 84.88 174 ILE A CA 1
ATOM 1391 C C . ILE A 1 174 ? 4.133 -4.014 -19.560 1.00 84.88 174 ILE A C 1
ATOM 1393 O O . ILE A 1 174 ? 3.920 -5.052 -18.934 1.00 84.88 174 ILE A O 1
ATOM 1397 N N . TYR A 1 175 ? 5.248 -3.853 -20.287 1.00 81.19 175 TYR A N 1
ATOM 1398 C CA . TYR A 1 175 ? 6.273 -4.895 -20.393 1.00 81.19 175 TYR A CA 1
ATOM 1399 C C . TYR A 1 175 ? 6.877 -5.225 -19.026 1.00 81.19 175 TYR A C 1
ATOM 1401 O O . TYR A 1 175 ? 7.033 -6.392 -18.668 1.00 81.19 175 TYR A O 1
ATOM 1409 N N . THR A 1 176 ?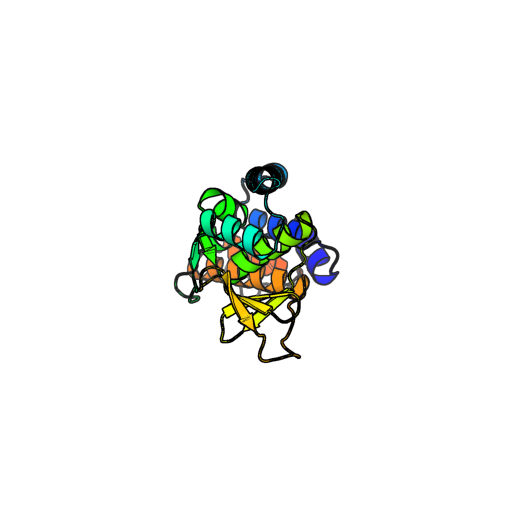 7.243 -4.202 -18.254 1.00 81.38 176 THR A N 1
ATOM 1410 C CA . THR A 1 176 ? 7.994 -4.366 -17.003 1.00 81.38 176 THR A CA 1
ATOM 1411 C C . THR A 1 176 ? 7.170 -5.049 -15.916 1.00 81.38 176 THR A C 1
ATOM 1413 O O . THR A 1 176 ? 7.643 -6.020 -15.321 1.00 81.38 176 THR A O 1
ATOM 1416 N N . ILE A 1 177 ? 5.941 -4.586 -15.691 1.00 83.44 177 ILE A N 1
ATOM 1417 C CA . ILE A 1 177 ? 5.029 -5.130 -14.682 1.00 83.44 177 ILE A CA 1
ATOM 1418 C C . ILE A 1 177 ? 4.454 -6.462 -15.164 1.00 83.44 177 ILE A C 1
ATOM 1420 O O . ILE A 1 177 ? 4.474 -7.438 -14.417 1.00 83.44 177 ILE A O 1
ATOM 1424 N N . GLY A 1 178 ? 4.053 -6.554 -16.437 1.00 79.38 178 GLY A N 1
ATOM 1425 C CA . GLY A 1 178 ? 3.543 -7.794 -17.025 1.00 79.38 178 GLY A CA 1
ATOM 1426 C C . GLY A 1 178 ? 4.557 -8.939 -16.959 1.00 79.38 178 GLY A C 1
ATOM 1427 O O . GLY A 1 178 ? 4.209 -10.050 -16.569 1.00 79.38 178 GLY A O 1
ATOM 1428 N N . SER A 1 179 ? 5.839 -8.669 -17.233 1.00 75.06 179 SER A N 1
ATOM 1429 C CA . SER A 1 179 ? 6.908 -9.673 -17.076 1.00 75.06 179 SER A CA 1
ATOM 1430 C C . SER A 1 179 ? 7.079 -10.130 -15.624 1.00 75.06 179 SER A C 1
ATOM 1432 O O . SER A 1 179 ? 7.420 -11.288 -15.378 1.00 75.06 179 SER A O 1
ATOM 1434 N N . CYS A 1 180 ? 6.855 -9.227 -14.661 1.00 76.62 180 CYS A N 1
ATOM 1435 C CA . CYS A 1 180 ? 6.916 -9.540 -13.236 1.00 76.62 180 CYS A CA 1
ATOM 1436 C C . CYS A 1 180 ? 5.767 -10.468 -12.823 1.00 76.62 180 CYS A C 1
ATOM 1438 O O . CYS A 1 180 ? 6.020 -11.482 -12.179 1.00 76.62 180 CYS A O 1
ATOM 1440 N N . MET A 1 181 ? 4.538 -10.155 -13.246 1.00 76.31 181 MET A N 1
ATOM 1441 C CA . MET A 1 181 ? 3.333 -10.943 -12.951 1.00 76.31 181 MET A CA 1
ATOM 1442 C C . MET A 1 181 ? 3.321 -12.310 -13.642 1.00 76.31 181 MET A C 1
ATOM 1444 O O . MET A 1 181 ? 2.767 -13.268 -13.117 1.00 76.31 181 MET A O 1
ATOM 1448 N N . LEU A 1 182 ? 3.925 -12.415 -14.828 1.00 70.44 182 LEU A N 1
ATOM 1449 C CA . LEU A 1 182 ? 4.028 -13.675 -15.571 1.00 70.44 182 LEU A CA 1
ATOM 1450 C C . LEU A 1 182 ? 5.224 -14.529 -15.143 1.00 70.44 182 LEU A C 1
ATOM 1452 O O . LEU A 1 182 ? 5.464 -15.576 -15.744 1.00 70.44 182 LEU A O 1
ATOM 1456 N N . HIS A 1 183 ? 5.991 -14.092 -14.141 1.00 64.38 183 HIS A N 1
ATOM 1457 C CA . HIS A 1 183 ? 7.140 -14.823 -13.597 1.00 64.38 183 HIS A CA 1
ATOM 1458 C C . HIS A 1 183 ? 8.162 -15.226 -14.672 1.00 64.38 183 HIS A C 1
ATOM 1460 O O . HIS A 1 183 ? 8.799 -16.274 -14.586 1.00 64.38 183 HIS A O 1
ATOM 1466 N N . ASN A 1 184 ? 8.296 -14.416 -15.731 1.00 54.12 184 ASN A N 1
ATOM 1467 C CA . ASN A 1 184 ? 9.071 -14.755 -16.931 1.00 54.12 184 ASN A CA 1
ATOM 1468 C C . ASN A 1 184 ? 8.735 -16.133 -17.547 1.00 54.12 184 ASN A C 1
ATOM 1470 O O . ASN A 1 184 ? 9.585 -16.728 -18.215 1.00 54.12 184 ASN A O 1
ATOM 1474 N N . ARG A 1 185 ? 7.516 -16.663 -17.367 1.00 54.25 185 ARG A N 1
ATOM 1475 C CA . ARG A 1 185 ? 7.037 -17.782 -18.185 1.00 54.25 185 ARG A CA 1
ATOM 1476 C C .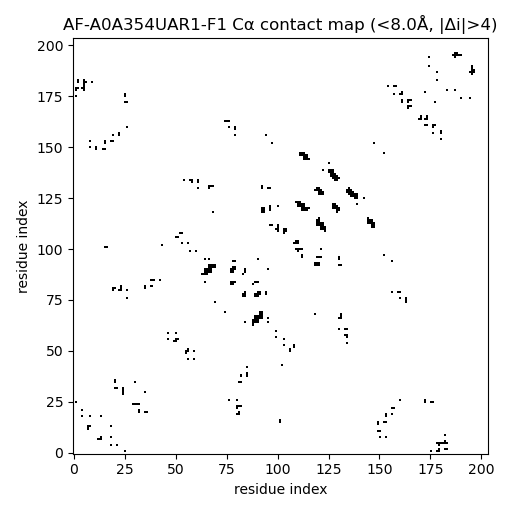 ARG A 1 185 ? 6.966 -17.263 -19.615 1.00 54.25 185 ARG A C 1
ATOM 1478 O O . ARG A 1 185 ? 6.139 -16.413 -19.931 1.00 54.25 185 ARG A O 1
ATOM 1485 N N . ASN A 1 186 ? 7.938 -17.692 -20.418 1.00 52.78 186 ASN A N 1
ATOM 1486 C CA . ASN A 1 186 ? 8.154 -17.266 -21.793 1.00 52.78 186 ASN A CA 1
ATOM 1487 C C . ASN A 1 186 ? 6.850 -17.344 -22.582 1.00 52.78 186 ASN A C 1
ATOM 1489 O O . ASN A 1 186 ? 6.433 -18.434 -22.955 1.00 52.78 186 ASN A O 1
ATOM 1493 N N . ASP A 1 187 ? 6.215 -16.191 -22.765 1.00 54.91 187 ASP A N 1
ATOM 1494 C CA . ASP A 1 187 ? 5.516 -15.759 -23.969 1.00 54.91 187 ASP A CA 1
ATOM 1495 C C . ASP A 1 187 ? 4.732 -14.486 -23.630 1.00 54.91 187 ASP A C 1
ATOM 1497 O O . ASP A 1 187 ? 3.527 -14.501 -23.386 1.00 54.91 187 ASP A O 1
ATOM 1501 N N . LEU A 1 188 ? 5.407 -13.335 -23.695 1.00 56.56 188 LEU A N 1
ATOM 1502 C CA . LEU A 1 188 ? 4.755 -12.021 -23.773 1.00 56.56 188 LEU A CA 1
ATOM 1503 C C . LEU A 1 188 ? 4.057 -11.825 -25.138 1.00 56.56 188 LEU A C 1
ATOM 1505 O O . LEU A 1 188 ? 4.033 -10.726 -25.678 1.00 56.56 188 LEU A O 1
ATOM 1509 N N . LYS A 1 189 ? 3.471 -12.888 -25.705 1.00 57.22 189 LYS A N 1
ATOM 1510 C CA . LYS A 1 189 ? 2.771 -12.908 -26.999 1.00 57.22 189 LYS A CA 1
ATOM 1511 C C . LYS A 1 189 ? 1.551 -11.985 -27.035 1.00 57.22 189 LYS A C 1
ATOM 1513 O O . LYS A 1 189 ? 1.029 -11.719 -28.111 1.00 57.22 189 LYS A O 1
ATOM 1518 N N . PHE A 1 190 ? 1.090 -11.514 -25.875 1.00 59.22 190 PHE A N 1
ATOM 1519 C CA . PHE A 1 190 ? 0.025 -10.520 -25.775 1.00 59.22 190 PHE A CA 1
ATOM 1520 C C . PHE A 1 190 ? 0.527 -9.080 -25.980 1.00 59.22 190 PHE A C 1
ATOM 1522 O O . PHE A 1 190 ? -0.288 -8.194 -26.224 1.00 59.22 190 PHE A O 1
ATOM 1529 N N . LEU A 1 191 ? 1.838 -8.820 -25.862 1.00 55.75 191 LEU A N 1
ATOM 1530 C CA . LEU A 1 191 ? 2.367 -7.473 -26.045 1.00 55.75 191 LEU A CA 1
ATOM 1531 C C . LEU A 1 191 ? 2.358 -7.095 -27.529 1.00 55.75 191 LEU A C 1
ATOM 1533 O O . LEU A 1 191 ? 2.789 -7.892 -28.369 1.00 55.75 191 LEU A O 1
ATOM 1537 N N . PRO A 1 192 ? 1.924 -5.872 -27.871 1.00 55.00 192 PRO A N 1
ATOM 1538 C CA . PRO A 1 192 ? 1.945 -5.414 -29.247 1.00 55.00 192 PRO A CA 1
ATOM 1539 C C . PRO A 1 192 ? 3.381 -5.353 -29.780 1.00 55.00 192 PRO A C 1
ATOM 1541 O O . PRO A 1 192 ? 4.357 -5.172 -29.042 1.00 55.00 192 PRO A O 1
ATOM 1544 N N . TYR A 1 193 ? 3.511 -5.526 -31.093 1.00 42.41 193 TYR A N 1
ATOM 1545 C CA . TYR A 1 193 ? 4.774 -5.348 -31.804 1.00 42.41 193 TYR A CA 1
ATOM 1546 C C . TYR A 1 193 ? 5.408 -3.985 -31.449 1.00 42.41 193 TYR A C 1
ATOM 1548 O O . TYR A 1 193 ? 4.687 -2.986 -31.436 1.00 42.41 193 TYR A O 1
ATOM 1556 N N . PRO A 1 194 ? 6.731 -3.905 -31.185 1.00 51.53 194 PRO A N 1
ATOM 1557 C CA . PRO A 1 194 ? 7.757 -4.943 -31.360 1.00 51.53 194 PRO A CA 1
ATOM 1558 C C . PRO A 1 194 ? 8.041 -5.807 -30.115 1.00 51.53 194 PRO A C 1
ATOM 1560 O O . PRO A 1 194 ? 8.929 -6.657 -30.152 1.00 51.53 194 PRO A O 1
ATOM 1563 N N . TYR A 1 195 ? 7.318 -5.617 -29.010 1.00 54.81 195 TYR A N 1
ATOM 1564 C CA . TYR A 1 195 ? 7.663 -6.215 -27.714 1.00 54.81 195 TYR A CA 1
ATOM 1565 C C . TYR A 1 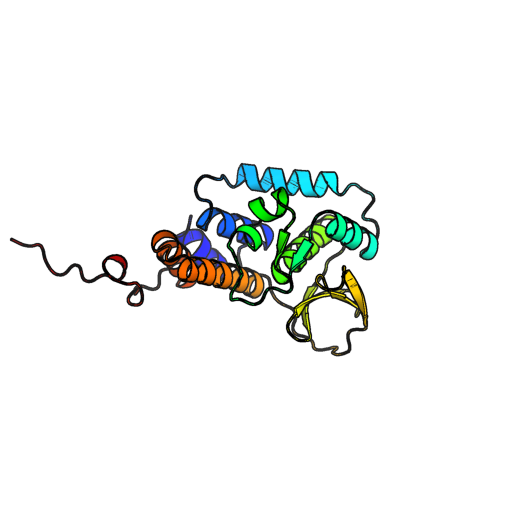195 ? 7.236 -7.685 -27.560 1.00 54.81 195 TYR A C 1
ATOM 1567 O O . TYR A 1 195 ? 7.827 -8.404 -26.757 1.00 54.81 195 TYR A O 1
ATOM 15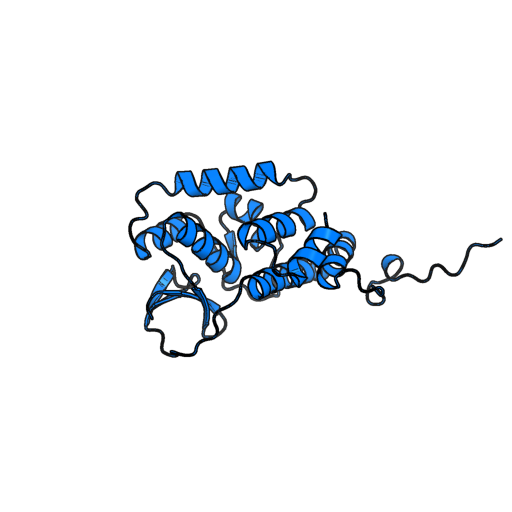75 N N . GLY A 1 196 ? 6.246 -8.141 -28.337 1.00 55.50 196 GLY A N 1
ATOM 1576 C CA . GLY A 1 196 ? 5.697 -9.506 -28.286 1.00 55.50 196 GLY A CA 1
ATOM 1577 C C . GLY A 1 196 ? 6.473 -10.590 -29.043 1.00 55.50 196 GLY A C 1
ATOM 1578 O O . GLY A 1 196 ? 5.999 -11.718 -29.127 1.00 55.50 196 GLY A O 1
ATOM 1579 N N . GLY A 1 197 ? 7.652 -10.272 -29.589 1.00 49.78 197 GLY A N 1
ATOM 1580 C CA . GLY A 1 197 ? 8.592 -11.249 -30.141 1.00 49.78 197 GLY A CA 1
ATOM 1581 C C . GLY A 1 197 ? 8.091 -12.068 -31.340 1.00 49.78 197 GLY A C 1
ATOM 1582 O O . GLY A 1 197 ? 7.670 -13.208 -31.193 1.00 49.78 197 GLY A O 1
ATOM 1583 N N . THR A 1 198 ? 8.325 -11.560 -32.552 1.00 44.22 198 THR A N 1
ATOM 1584 C CA . THR A 1 198 ? 8.726 -12.405 -33.693 1.00 44.22 198 THR A CA 1
ATOM 1585 C C . THR A 1 198 ? 9.881 -11.733 -34.431 1.00 44.22 198 THR A C 1
ATOM 1587 O O . THR A 1 198 ? 9.704 -11.182 -35.514 1.00 44.22 198 THR A O 1
ATOM 1590 N N . THR A 1 199 ? 11.092 -11.768 -33.870 1.00 46.22 199 THR A N 1
ATOM 1591 C CA . THR A 1 199 ? 12.304 -11.557 -34.677 1.00 46.22 199 THR A CA 1
ATOM 1592 C C . THR A 1 199 ? 12.641 -12.857 -35.403 1.00 46.22 199 THR A C 1
ATOM 1594 O O . THR A 1 199 ? 13.569 -13.567 -35.033 1.00 46.22 199 THR A O 1
ATOM 1597 N N . ASN A 1 200 ? 11.865 -13.174 -36.438 1.00 49.53 200 ASN A N 1
ATOM 1598 C CA . ASN A 1 200 ? 12.348 -13.969 -37.562 1.00 49.53 200 ASN A CA 1
ATOM 1599 C C . ASN A 1 200 ? 12.609 -12.983 -38.704 1.00 49.53 200 ASN A C 1
ATOM 1601 O O . ASN A 1 200 ? 11.665 -12.540 -39.350 1.00 49.53 200 ASN A O 1
ATOM 1605 N N . GLY A 1 201 ? 13.872 -12.626 -38.943 1.00 47.09 201 GLY A N 1
ATOM 1606 C CA . GLY A 1 201 ? 14.244 -11.847 -40.126 1.00 47.09 201 GLY A CA 1
ATOM 1607 C C . GLY A 1 20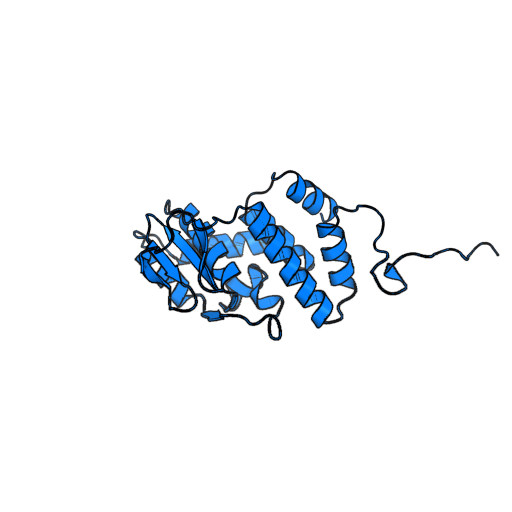1 ? 15.494 -11.003 -39.928 1.00 47.09 201 GLY A C 1
ATOM 1608 O O . GLY A 1 201 ? 15.398 -9.858 -39.505 1.00 47.09 201 GLY A O 1
ATOM 1609 N N . GLY A 1 202 ? 16.657 -11.571 -40.253 1.00 34.88 202 GLY A N 1
ATOM 1610 C CA . GLY A 1 202 ? 17.914 -10.825 -40.280 1.00 34.88 202 GLY A CA 1
ATOM 1611 C C . GLY A 1 202 ? 19.172 -11.641 -40.583 1.00 34.88 202 GLY A C 1
ATOM 1612 O O . GLY A 1 202 ? 20.225 -11.293 -40.071 1.00 34.88 202 GLY A O 1
ATOM 1613 N N . ASN A 1 203 ? 19.077 -12.719 -41.371 1.00 36.34 203 ASN A N 1
ATOM 1614 C CA . ASN A 1 203 ? 20.227 -13.236 -42.120 1.00 36.34 203 ASN A CA 1
ATOM 1615 C C . ASN A 1 203 ? 20.049 -12.801 -43.579 1.00 36.34 203 ASN A C 1
ATOM 1617 O O . ASN A 1 203 ? 19.323 -13.463 -44.322 1.00 36.34 203 ASN A O 1
ATOM 1621 N N . ALA A 1 204 ? 20.672 -11.681 -43.943 1.00 33.94 204 ALA A N 1
ATOM 1622 C CA . ALA A 1 204 ? 21.140 -11.333 -45.285 1.00 33.94 204 ALA A CA 1
ATOM 1623 C C . ALA A 1 204 ? 22.097 -10.142 -45.164 1.00 33.94 204 ALA A C 1
ATOM 1625 O O . ALA A 1 204 ? 21.672 -9.123 -44.576 1.00 33.94 204 ALA A O 1
#

Sequence (204 aa):
NRRQLGEALERNELSLLEGILRLHLLWFDNDTRGEISDQWNEFLAKMGKNCTTPRRLLIQLQKKFSCSPSFMEDMNADQICIGTILEDGYATDFMCCIIARLAGEHFNMPFDVVRFQGEFVLLRAGTLYSPSHQWGEMPNPEPGIHIWSTEELLSLVAAMLFSCAVSSDSFRYIYTIGSCMLHNRNDLKFLPYPYGGTTNGGNA